Protein AF-L7LDL7-F1 (afdb_monomer)

Foldseek 3Di:
DDDPPPPPPPPQLDQDAQDWFWKAKDWFPRGSQKIKIKTWHGADPQKTKIWIWIQGPPFQKIKIKIWIWGDDPSFIDTQWIWIWIDRNPHTPDIDTQDQADADADVVQPVQLVSLVQPGVSSDDLDADWDWDFDDSSHNGTFTKIKGWHDWDWDDAPNDIFTWIKIKIGGDPPDCPDVCSSQPDADADIKIWIFGPDPVGGTQKIWAFSYNDPPGIIMIMHTDDD

Organism: NCBI:txid1121927

Solvent-accessible surface area (backbone atoms only — not comparable to full-atom values): 12440 Å² total; per-residue (Å²): 137,83,82,83,82,75,76,73,74,74,77,56,51,61,67,50,67,64,42,71,45,45,28,39,24,26,51,57,89,41,72,57,38,27,43,34,43,36,37,30,45,74,58,64,86,57,33,39,40,33,45,32,42,36,37,36,60,98,51,62,38,38,36,40,34,45,36,33,28,38,61,59,87,63,35,65,40,79,71,43,40,37,40,36,28,24,52,65,91,44,77,76,46,76,46,71,38,61,89,49,62,89,85,84,62,82,69,60,53,56,62,64,51,57,56,46,57,58,56,62,40,23,45,86,72,67,64,44,77,47,77,44,78,44,72,72,67,50,69,58,74,38,55,28,36,36,36,32,38,67,78,46,76,44,78,47,86,93,45,79,42,50,24,31,40,34,41,41,36,81,40,90,77,70,82,76,59,74,30,76,67,32,70,79,38,79,87,73,70,33,42,39,28,24,36,65,51,85,53,27,51,59,48,32,35,41,40,69,56,41,29,44,88,86,45,49,45,29,38,39,34,42,56,73,130

Radius of gyration: 17.68 Å; Cα contacts (8 Å, |Δi|>4): 509; chains: 1; bounding box: 44×36×63 Å

Nearest PDB structures (foldseek):
  5xdo-assembly1_B  TM=2.659E-01  e=5.703E+00  Homo sapiens
  4pr7-assembly1_A  TM=1.601E-01  e=3.795E+00  Dickeya dadantii

Mean predicted aligned error: 10.62 Å

Sequence (225 aa):
MAAKTGSTASVAPRIAEGDEALYRVDIGSRKGAVVVAHRVDEPVGVELTTRTVATVNGEDITIVVDQRFVRAGDALRAVDCVAVTYDGDRMIAREEVPHGGRVTSVPQGLWPIVVLLTMVRGMDLTPGRRRVRFWPGDRRHRSVGVRVGRRTVRKVGERRVGVIPLKVRPGAAGVDALVGVLVSGRLQKVEILLEATPARRTVAMKFPTGPFPWHARGYLELETE

Structure (mmCIF, N/CA/C/O backbone):
data_AF-L7LDL7-F1
#
_entry.id   AF-L7LDL7-F1
#
loop_
_atom_site.group_PDB
_atom_site.id
_atom_site.type_symbol
_atom_site.label_atom_id
_atom_site.label_alt_id
_atom_site.label_comp_id
_atom_site.label_asym_id
_atom_site.label_entity_id
_atom_site.label_seq_id
_atom_site.pdbx_PDB_ins_code
_atom_site.Cartn_x
_atom_site.Cartn_y
_atom_site.Cartn_z
_atom_site.occupancy
_atom_site.B_iso_or_equiv
_atom_site.auth_seq_id
_atom_site.auth_comp_id
_atom_site.auth_asym_id
_atom_site.auth_atom_id
_atom_site.pdbx_PDB_model_num
ATOM 1 N N . MET A 1 1 ? -25.728 5.432 41.894 1.00 37.66 1 MET A N 1
ATOM 2 C CA . MET A 1 1 ? -24.775 5.789 40.817 1.00 37.66 1 MET A CA 1
ATOM 3 C C . MET A 1 1 ? -24.351 4.512 40.104 1.00 37.66 1 MET A C 1
ATOM 5 O O . MET A 1 1 ? -23.468 3.823 40.587 1.00 37.66 1 MET A O 1
ATOM 9 N N . ALA A 1 2 ? -25.026 4.149 39.011 1.00 32.56 2 ALA A N 1
ATOM 10 C CA . ALA A 1 2 ? -24.644 3.000 38.193 1.00 32.56 2 ALA A CA 1
ATOM 11 C C . ALA A 1 2 ? -23.691 3.480 37.089 1.00 32.56 2 ALA A C 1
ATOM 13 O O . ALA A 1 2 ? -24.076 4.287 36.241 1.00 32.56 2 ALA A O 1
ATOM 14 N N . ALA A 1 3 ? -22.438 3.030 37.136 1.00 33.12 3 ALA A N 1
ATOM 15 C CA . ALA A 1 3 ? -21.457 3.308 36.100 1.00 33.12 3 ALA A CA 1
ATOM 16 C C . ALA A 1 3 ? -21.859 2.567 34.816 1.00 33.12 3 ALA A C 1
ATOM 18 O O . ALA A 1 3 ? -21.849 1.340 34.763 1.00 33.12 3 ALA A O 1
ATOM 19 N N . LYS A 1 4 ? -22.224 3.323 33.775 1.00 33.06 4 LYS A N 1
ATOM 20 C CA . LYS A 1 4 ? -22.362 2.812 32.408 1.00 33.06 4 LYS A CA 1
ATOM 21 C C . LYS A 1 4 ? -20.971 2.453 31.884 1.00 33.06 4 LYS A C 1
ATOM 23 O O . LYS A 1 4 ? -20.268 3.308 31.352 1.00 33.06 4 LYS A O 1
ATOM 28 N N . THR A 1 5 ? -20.581 1.190 31.994 1.00 34.59 5 THR A N 1
ATOM 29 C CA . THR A 1 5 ? -19.493 0.604 31.202 1.00 34.59 5 THR A CA 1
ATOM 30 C C . THR A 1 5 ? -19.978 0.407 29.767 1.00 34.59 5 THR A C 1
ATOM 32 O O . THR A 1 5 ? -20.281 -0.692 29.315 1.00 34.59 5 THR A O 1
ATOM 35 N N . GLY A 1 6 ? -20.059 1.513 29.027 1.00 28.56 6 GLY A N 1
ATOM 36 C CA . GLY A 1 6 ? -20.123 1.487 27.571 1.00 28.56 6 GLY A CA 1
ATOM 37 C C . GLY A 1 6 ? -18.761 1.079 27.022 1.00 28.56 6 GLY A C 1
ATOM 38 O O . GLY A 1 6 ? -17.990 1.934 26.592 1.00 28.56 6 GLY A O 1
ATOM 39 N N . SER A 1 7 ? -18.452 -0.218 27.069 1.00 31.20 7 SER A N 1
ATOM 40 C CA . SER A 1 7 ? -17.375 -0.790 26.265 1.00 31.20 7 SER A CA 1
ATOM 41 C C . SER A 1 7 ? -17.787 -0.630 24.806 1.00 31.20 7 SER A C 1
ATOM 43 O O . SER A 1 7 ? -18.569 -1.410 24.264 1.00 31.20 7 SER A O 1
ATOM 45 N N . THR A 1 8 ? -17.317 0.442 24.173 1.00 31.27 8 THR A N 1
ATOM 46 C CA . THR A 1 8 ? -17.274 0.505 22.719 1.00 31.27 8 THR A CA 1
ATOM 47 C C . THR A 1 8 ? -16.241 -0.528 22.309 1.00 31.27 8 THR A C 1
ATOM 49 O O . THR A 1 8 ? -15.042 -0.262 22.302 1.00 31.27 8 THR A O 1
ATOM 52 N N . ALA A 1 9 ? -16.709 -1.749 22.050 1.00 31.53 9 ALA A N 1
ATOM 53 C CA . ALA A 1 9 ? -15.910 -2.760 21.393 1.00 31.53 9 ALA A CA 1
ATOM 54 C C . ALA A 1 9 ? -15.382 -2.124 20.104 1.00 31.53 9 ALA A C 1
ATOM 56 O O . ALA A 1 9 ? -16.131 -1.896 19.153 1.00 31.53 9 ALA A O 1
ATOM 57 N N . SER A 1 10 ? -14.103 -1.749 20.121 1.00 33.53 10 SER A N 1
ATOM 58 C CA . SER A 1 10 ? -13.352 -1.390 18.930 1.00 33.53 10 SER A CA 1
ATOM 59 C C . SER A 1 10 ? -13.543 -2.554 17.970 1.00 33.53 10 SER A C 1
ATOM 61 O O . SER A 1 10 ? -13.045 -3.652 18.224 1.00 33.53 10 SER A O 1
ATOM 63 N N . VAL A 1 11 ? -14.364 -2.362 16.934 1.00 39.88 11 VAL A N 1
ATOM 64 C CA . VAL A 1 11 ? -14.540 -3.353 15.877 1.00 39.88 11 VAL A CA 1
ATOM 65 C C . VAL A 1 11 ? -13.169 -3.478 15.242 1.00 39.88 11 VAL A C 1
ATOM 67 O O . VAL A 1 11 ? -12.761 -2.616 14.458 1.00 39.88 11 VAL A O 1
ATOM 70 N N . ALA A 1 12 ? -12.432 -4.506 15.668 1.00 42.28 12 ALA A N 1
ATOM 71 C CA . ALA A 1 12 ? -11.109 -4.798 15.162 1.00 42.28 12 ALA A CA 1
ATOM 72 C C . ALA A 1 12 ? -11.187 -4.744 13.633 1.00 42.28 12 ALA A C 1
ATOM 74 O O . ALA A 1 12 ? -12.140 -5.285 13.066 1.00 42.28 12 ALA A O 1
ATOM 75 N N . PRO A 1 13 ? -10.258 -4.055 12.959 1.00 50.38 13 PRO A N 1
ATOM 76 C CA . PRO A 1 13 ? -10.348 -3.850 11.525 1.00 50.38 13 PRO A CA 1
ATOM 77 C C . PRO A 1 13 ? -10.434 -5.203 10.810 1.00 50.38 13 PRO A C 1
ATOM 79 O O . PRO A 1 13 ? -9.466 -5.970 10.767 1.00 50.38 13 PRO A O 1
ATOM 82 N N . ARG A 1 14 ? -11.631 -5.516 10.305 1.00 59.81 14 ARG A N 1
ATOM 83 C CA . ARG A 1 14 ? -11.895 -6.682 9.465 1.00 59.81 14 ARG A CA 1
ATOM 84 C C . ARG A 1 14 ? -11.678 -6.237 8.026 1.00 59.81 14 ARG A C 1
ATOM 86 O O . ARG A 1 14 ? -12.464 -5.462 7.485 1.00 59.81 14 ARG A O 1
ATOM 93 N N . ILE A 1 15 ? -10.547 -6.646 7.463 1.00 64.31 15 ILE A N 1
ATOM 94 C CA . ILE A 1 15 ? -10.371 -6.692 6.013 1.00 64.31 15 ILE A CA 1
ATOM 95 C C . ILE A 1 15 ? -11.374 -7.740 5.522 1.00 64.31 15 ILE A C 1
ATOM 97 O O . ILE A 1 15 ? -11.453 -8.803 6.134 1.00 64.31 15 ILE A O 1
ATOM 101 N N . ALA A 1 16 ? -12.196 -7.398 4.528 1.00 64.56 16 ALA A N 1
ATOM 102 C CA . ALA A 1 16 ? -13.160 -8.348 3.983 1.00 64.56 16 ALA A CA 1
ATOM 103 C C . ALA A 1 16 ? -12.410 -9.477 3.261 1.00 64.56 16 ALA A C 1
ATOM 105 O O . ALA A 1 16 ? -11.403 -9.229 2.601 1.00 64.56 16 ALA A O 1
ATOM 106 N N . GLU A 1 17 ? -12.876 -10.701 3.461 1.00 68.12 17 GLU A N 1
ATOM 107 C CA . GLU A 1 17 ? -12.289 -11.925 2.917 1.00 68.12 17 GLU A CA 1
ATOM 108 C C . GLU A 1 17 ? -12.582 -12.006 1.416 1.00 68.12 17 GLU A C 1
ATOM 110 O O . GLU A 1 17 ? -13.650 -11.570 0.982 1.00 68.12 17 GLU A O 1
ATOM 115 N N . GLY A 1 18 ? -11.631 -12.504 0.622 1.00 70.38 18 GLY A N 1
ATOM 116 C CA . GLY A 1 18 ? -11.784 -12.569 -0.835 1.00 70.38 18 GLY A CA 1
ATOM 117 C C . GLY A 1 18 ? -11.847 -11.201 -1.522 1.00 70.38 18 GLY A C 1
ATOM 118 O O . GLY A 1 18 ? -12.231 -11.123 -2.683 1.00 70.38 18 GLY A O 1
ATOM 119 N N . ASP A 1 19 ? -11.512 -10.113 -0.817 1.00 79.69 19 ASP A N 1
ATOM 120 C CA . ASP A 1 19 ? -11.564 -8.765 -1.375 1.00 79.69 19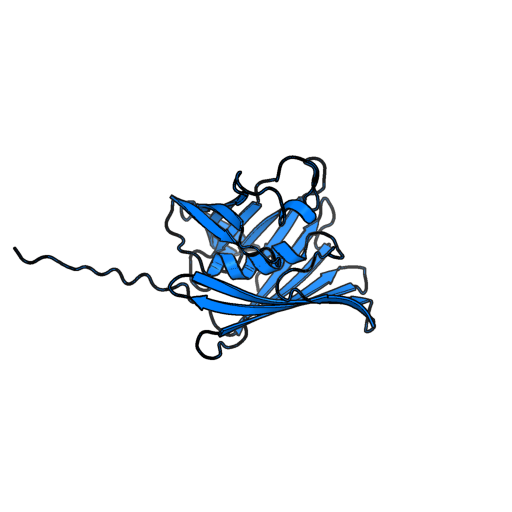 ASP A CA 1
ATOM 121 C C . ASP A 1 19 ? -10.496 -8.603 -2.456 1.00 79.69 19 ASP A C 1
ATOM 123 O O . ASP A 1 19 ? -9.292 -8.711 -2.193 1.00 79.69 19 ASP A O 1
ATOM 127 N N . GLU A 1 20 ? -10.965 -8.315 -3.663 1.00 85.69 20 GLU A N 1
ATOM 128 C CA . GLU A 1 20 ? -10.145 -7.999 -4.819 1.00 85.69 20 GLU A CA 1
ATOM 129 C C . GLU A 1 20 ? -10.231 -6.506 -5.132 1.00 85.69 20 GLU A C 1
ATOM 131 O O . GLU A 1 20 ? -11.266 -5.845 -4.988 1.00 85.69 20 GLU A O 1
ATOM 136 N N . ALA A 1 21 ? -9.093 -5.946 -5.521 1.00 87.50 21 ALA A N 1
ATOM 137 C CA . ALA A 1 21 ? -8.988 -4.562 -5.928 1.00 87.50 21 ALA A CA 1
ATOM 138 C C . ALA A 1 21 ? -8.011 -4.439 -7.089 1.00 87.50 21 ALA A C 1
ATOM 140 O O . ALA A 1 21 ? -6.858 -4.865 -6.993 1.00 87.50 21 ALA A O 1
ATOM 141 N N . LEU A 1 22 ? -8.473 -3.805 -8.159 1.00 90.38 22 LEU A N 1
ATOM 142 C CA . LEU A 1 22 ? -7.649 -3.436 -9.293 1.00 90.38 22 LEU A CA 1
ATOM 143 C C . LEU A 1 22 ? -7.244 -1.971 -9.158 1.00 90.38 22 LEU A C 1
ATOM 145 O O . LEU A 1 22 ? -8.061 -1.110 -8.835 1.00 90.38 22 LEU A O 1
ATOM 149 N N . TYR A 1 23 ? -5.972 -1.680 -9.383 1.00 89.31 23 TYR A N 1
ATOM 150 C CA . TYR A 1 23 ? -5.441 -0.333 -9.306 1.00 89.31 23 TYR A CA 1
ATOM 151 C C . TYR A 1 23 ? -4.707 0.035 -10.576 1.00 89.31 23 TYR A C 1
ATOM 153 O O . TYR A 1 23 ? -3.902 -0.736 -11.099 1.00 89.31 23 TYR A O 1
ATOM 161 N N . ARG A 1 24 ? -4.878 1.291 -10.968 1.00 90.12 24 ARG A N 1
ATOM 162 C CA . ARG A 1 24 ? -4.031 1.931 -11.958 1.00 90.12 24 ARG A CA 1
ATOM 163 C C . ARG A 1 24 ? -2.944 2.726 -11.267 1.00 90.12 24 ARG A C 1
ATOM 165 O O . ARG A 1 24 ? -3.221 3.499 -10.348 1.00 90.12 24 ARG A O 1
ATOM 172 N N . VAL A 1 25 ? -1.715 2.589 -11.745 1.00 85.69 25 VAL A N 1
ATOM 173 C CA . VAL A 1 25 ? -0.572 3.355 -11.257 1.00 85.69 25 VAL A CA 1
ATOM 174 C C . VAL A 1 25 ? -0.006 4.218 -12.371 1.00 85.69 25 VAL A C 1
ATOM 176 O O . VAL A 1 25 ? 0.438 3.733 -13.410 1.00 85.69 25 VAL A O 1
ATOM 179 N N . ASP A 1 26 ? 0.041 5.516 -12.112 1.00 86.25 26 ASP A N 1
ATOM 180 C CA . ASP A 1 26 ? 0.746 6.495 -12.922 1.00 86.25 26 ASP A CA 1
ATOM 181 C C . ASP A 1 26 ? 2.121 6.781 -12.304 1.00 86.25 26 ASP A C 1
ATOM 183 O O . ASP A 1 26 ? 2.246 6.913 -11.083 1.00 86.25 26 ASP A O 1
ATOM 187 N N . ILE A 1 27 ? 3.150 6.953 -13.137 1.00 81.44 27 ILE A N 1
ATOM 188 C CA . ILE A 1 27 ? 4.489 7.373 -12.698 1.00 81.44 27 ILE A CA 1
ATOM 189 C C . ILE A 1 27 ? 4.919 8.592 -13.511 1.00 81.44 27 ILE A C 1
ATOM 191 O O . ILE A 1 27 ? 5.242 8.492 -14.697 1.00 81.44 27 ILE A O 1
ATOM 195 N N . GLY A 1 28 ? 4.954 9.757 -12.860 1.00 82.06 28 GLY A N 1
ATOM 196 C CA . GLY A 1 28 ? 5.247 11.018 -13.541 1.00 82.06 28 GLY A CA 1
ATOM 197 C C . GLY A 1 28 ? 4.178 11.338 -14.586 1.00 82.06 28 GLY A C 1
ATOM 198 O O . GLY A 1 28 ? 3.002 11.452 -14.250 1.00 82.06 28 GLY A O 1
ATOM 199 N N . SER A 1 29 ? 4.585 11.493 -15.846 1.00 81.19 29 SER A N 1
ATOM 200 C CA . SER A 1 29 ? 3.678 11.709 -16.982 1.00 81.19 29 SER A CA 1
ATOM 201 C C . SER A 1 29 ? 3.126 10.414 -17.589 1.00 81.19 29 SER A C 1
ATOM 203 O O . SER A 1 29 ? 2.192 10.479 -18.385 1.00 81.19 29 SER A O 1
ATOM 205 N N . ARG A 1 30 ? 3.665 9.241 -17.223 1.00 81.44 30 ARG A N 1
ATOM 206 C CA . ARG A 1 30 ? 3.233 7.948 -17.771 1.00 81.44 30 ARG A CA 1
ATOM 207 C C . ARG A 1 30 ? 1.948 7.497 -17.084 1.00 81.44 30 ARG A C 1
ATOM 209 O O . ARG A 1 30 ? 1.977 7.112 -15.913 1.00 81.44 30 ARG A O 1
ATOM 216 N N . LYS A 1 31 ? 0.832 7.595 -17.808 1.00 82.81 31 LYS A N 1
ATOM 217 C CA . LYS A 1 31 ? -0.499 7.179 -17.354 1.00 82.81 31 LYS A CA 1
ATOM 218 C C . LYS A 1 31 ? -0.688 5.681 -17.515 1.00 82.81 31 LYS A C 1
ATOM 220 O O . LYS A 1 31 ? -0.330 5.151 -18.558 1.00 82.81 31 LYS A O 1
ATOM 225 N N . GLY A 1 32 ? -1.249 5.029 -16.495 1.00 78.56 32 GLY A N 1
ATOM 226 C CA . GLY A 1 32 ? -1.421 3.578 -16.480 1.00 78.56 32 GLY A CA 1
ATOM 227 C C . GLY A 1 32 ? -0.111 2.856 -16.756 1.00 78.56 32 GLY A C 1
ATOM 228 O O . GLY A 1 32 ? -0.079 1.952 -17.572 1.00 78.56 32 GLY A O 1
ATOM 229 N N . ALA A 1 33 ? 0.981 3.299 -16.136 1.00 78.19 33 ALA A N 1
ATOM 230 C CA . ALA A 1 33 ? 2.284 2.668 -16.301 1.00 78.19 33 ALA A CA 1
ATOM 231 C C . ALA A 1 33 ? 2.306 1.258 -15.695 1.00 78.19 33 ALA A C 1
ATOM 233 O O . ALA A 1 33 ? 3.051 0.406 -16.163 1.00 78.19 33 ALA A O 1
ATOM 234 N N . VAL A 1 34 ? 1.507 1.023 -14.651 1.00 80.62 34 VAL A N 1
ATOM 235 C CA . VAL A 1 34 ? 1.386 -0.285 -14.001 1.00 80.62 34 VAL A CA 1
ATOM 236 C C . VAL A 1 34 ? -0.078 -0.541 -13.659 1.00 80.62 34 VAL A C 1
ATOM 238 O O . VAL A 1 34 ? -0.767 0.362 -13.176 1.00 80.62 34 VAL A O 1
ATOM 241 N N . VAL A 1 35 ? -0.536 -1.766 -13.883 1.00 85.44 35 VAL A N 1
ATOM 242 C CA . VAL A 1 35 ? -1.812 -2.281 -13.376 1.00 85.44 35 VAL A CA 1
ATOM 243 C C . VAL A 1 35 ? -1.508 -3.186 -12.193 1.00 85.44 35 VAL A C 1
ATOM 245 O O . VAL A 1 35 ? -0.611 -4.018 -12.272 1.00 85.44 35 VAL A O 1
ATOM 248 N N . VAL A 1 36 ? -2.208 -3.005 -11.077 1.00 85.06 36 VAL A N 1
ATOM 249 C CA . VAL A 1 36 ? -1.978 -3.778 -9.853 1.00 85.06 36 VAL A CA 1
ATOM 250 C C . VAL A 1 36 ? -3.275 -4.442 -9.426 1.00 85.06 36 VAL A C 1
ATOM 252 O O . VAL A 1 36 ? -4.192 -3.758 -8.986 1.00 85.06 36 VAL A O 1
ATOM 255 N N . ALA A 1 37 ? -3.340 -5.765 -9.510 1.00 87.44 37 ALA A N 1
ATOM 256 C CA . ALA A 1 37 ? -4.403 -6.566 -8.921 1.00 87.44 37 ALA A CA 1
ATOM 257 C C . ALA A 1 37 ? -3.978 -7.003 -7.516 1.00 87.44 37 ALA A C 1
ATOM 259 O O . ALA A 1 37 ? -2.924 -7.610 -7.338 1.00 87.44 37 ALA A O 1
ATOM 260 N N . HIS A 1 38 ? -4.774 -6.685 -6.504 1.00 85.12 38 HIS A N 1
ATOM 261 C CA . HIS A 1 38 ? -4.532 -7.058 -5.116 1.00 85.12 38 HIS A CA 1
ATOM 262 C C . HIS A 1 38 ? -5.688 -7.905 -4.609 1.00 85.12 38 HIS A C 1
ATOM 264 O O . HIS A 1 38 ? -6.829 -7.450 -4.634 1.00 85.12 38 HIS A O 1
ATOM 270 N N . ARG A 1 39 ? -5.376 -9.095 -4.102 1.00 87.25 39 ARG A N 1
ATOM 271 C CA . ARG A 1 39 ? -6.336 -10.017 -3.510 1.00 87.25 39 ARG A CA 1
ATOM 272 C C . ARG A 1 39 ? -5.975 -10.315 -2.066 1.00 87.25 39 ARG A C 1
ATOM 274 O O . ARG A 1 39 ? -4.808 -10.539 -1.730 1.00 87.25 39 ARG A O 1
ATOM 281 N N . VAL A 1 40 ? -7.000 -10.364 -1.231 1.00 82.81 40 VAL A N 1
ATOM 282 C CA . VAL A 1 40 ? -6.927 -10.894 0.127 1.00 82.81 40 VAL A CA 1
ATOM 283 C C . VAL A 1 40 ? -7.514 -12.299 0.121 1.00 82.81 40 VAL A C 1
ATOM 285 O O . VAL A 1 40 ? -8.682 -12.465 -0.222 1.00 82.81 40 VAL A O 1
ATOM 288 N N . ASP A 1 41 ? -6.721 -13.305 0.483 1.00 83.12 41 ASP A N 1
ATOM 289 C CA . ASP A 1 41 ? -7.220 -14.680 0.547 1.00 83.12 41 ASP A CA 1
ATOM 290 C C . ASP A 1 41 ? -8.064 -14.906 1.815 1.00 83.12 41 ASP A C 1
ATOM 292 O O . ASP A 1 41 ? -8.104 -14.071 2.728 1.00 83.12 41 ASP A O 1
ATOM 296 N N . GLU A 1 42 ? -8.742 -16.054 1.877 1.00 76.44 42 GLU A N 1
ATOM 297 C CA . GLU A 1 42 ? -9.502 -16.467 3.055 1.00 76.44 42 GLU A CA 1
ATOM 298 C C . GLU A 1 42 ? -8.565 -16.650 4.272 1.00 76.44 42 GLU A C 1
ATOM 300 O O . GLU A 1 42 ? -7.579 -17.390 4.187 1.00 76.44 42 GLU A O 1
ATOM 305 N N . PRO A 1 43 ? -8.824 -15.975 5.408 1.00 72.00 43 PRO A N 1
ATOM 306 C CA . PRO A 1 43 ? -7.989 -16.089 6.597 1.00 72.00 43 PRO A CA 1
ATOM 307 C C . PRO A 1 43 ? -8.021 -17.498 7.198 1.00 72.00 43 PRO A C 1
ATOM 309 O O . PRO A 1 43 ? -9.088 -18.066 7.425 1.00 72.00 43 PRO A O 1
ATOM 312 N N . VAL A 1 44 ? -6.860 -18.020 7.599 1.00 71.44 44 VAL A N 1
ATOM 313 C CA . VAL A 1 44 ? -6.768 -19.261 8.383 1.00 71.44 44 VAL A CA 1
ATOM 314 C C . VAL A 1 44 ? -6.514 -18.898 9.848 1.00 71.44 44 VAL A C 1
ATOM 316 O O . VAL A 1 44 ? -5.390 -18.633 10.282 1.00 71.44 44 VAL A O 1
ATOM 319 N N . GLY A 1 45 ? -7.588 -18.831 10.638 1.00 77.56 45 GLY A N 1
ATOM 320 C CA . GLY A 1 45 ? -7.531 -18.445 12.051 1.00 77.56 45 GLY A CA 1
ATOM 321 C C . GLY A 1 45 ? -7.171 -16.967 12.251 1.00 77.56 45 GLY A C 1
ATOM 322 O O . GLY A 1 45 ? -7.974 -16.079 11.976 1.00 77.56 45 GLY A O 1
ATOM 323 N N . VAL A 1 46 ? -5.978 -16.688 12.788 1.00 69.12 46 VAL A N 1
ATOM 324 C CA . VAL A 1 46 ? -5.462 -15.309 12.957 1.00 69.12 46 VAL A CA 1
ATOM 325 C C . VAL A 1 46 ? -4.554 -14.871 11.812 1.00 69.12 46 VAL A C 1
ATOM 327 O O . VAL A 1 46 ? -4.083 -13.730 11.812 1.00 69.12 46 VAL A O 1
ATOM 330 N N . GLU A 1 47 ? -4.276 -15.774 10.880 1.00 75.62 47 GLU A N 1
ATOM 331 C CA . GLU A 1 47 ? -3.412 -15.533 9.740 1.00 75.62 47 GLU A CA 1
ATOM 332 C C . GLU A 1 47 ? -4.203 -14.963 8.565 1.00 75.62 47 GLU A C 1
ATOM 334 O O . GLU A 1 47 ? -5.325 -15.377 8.290 1.00 75.62 47 GLU A O 1
ATOM 339 N N . LEU A 1 48 ? -3.604 -13.996 7.882 1.00 76.69 48 LEU A N 1
ATOM 340 C CA . LEU A 1 48 ? -4.123 -13.361 6.683 1.00 76.69 48 LEU A CA 1
ATOM 341 C C . LEU A 1 48 ? -3.051 -13.445 5.603 1.00 76.69 48 LEU A C 1
ATOM 343 O O . LEU A 1 48 ? -1.949 -12.931 5.812 1.00 76.69 48 LEU A O 1
ATOM 347 N N . THR A 1 49 ? -3.375 -14.016 4.449 1.00 83.56 49 THR A N 1
ATOM 348 C CA . THR A 1 49 ? -2.504 -13.970 3.275 1.00 83.56 49 THR A CA 1
ATOM 349 C C . THR A 1 49 ? -3.059 -13.021 2.226 1.00 83.56 49 THR A C 1
ATOM 351 O O . THR A 1 49 ? -4.268 -12.828 2.089 1.00 83.56 49 THR A O 1
ATOM 354 N N . THR A 1 50 ? -2.159 -12.356 1.512 1.00 84.00 50 THR A N 1
ATOM 355 C CA . THR A 1 50 ? -2.527 -11.498 0.388 1.00 84.00 50 THR A CA 1
ATOM 356 C C . THR A 1 50 ? -1.600 -11.753 -0.774 1.00 84.00 50 THR A C 1
ATOM 358 O O . THR A 1 50 ? -0.386 -11.853 -0.573 1.00 84.00 50 THR A O 1
ATOM 361 N N . ARG A 1 51 ? -2.156 -11.729 -1.980 1.00 87.50 51 ARG A N 1
ATOM 362 C CA . ARG A 1 51 ? -1.410 -11.823 -3.227 1.00 87.50 51 ARG A CA 1
ATOM 363 C C . ARG A 1 51 ? -1.628 -10.560 -4.035 1.00 87.50 51 ARG A C 1
ATOM 365 O O . ARG A 1 51 ? -2.759 -10.142 -4.261 1.00 87.50 51 ARG A O 1
ATOM 372 N N . THR A 1 52 ? -0.543 -9.941 -4.474 1.00 85.06 52 THR A N 1
ATOM 373 C CA . THR A 1 52 ? -0.592 -8.773 -5.353 1.00 85.06 52 THR A CA 1
ATOM 374 C C . THR A 1 52 ? 0.177 -9.063 -6.621 1.00 85.06 52 THR A C 1
ATOM 376 O O . THR A 1 52 ? 1.326 -9.481 -6.556 1.00 85.06 52 THR A O 1
ATOM 379 N N . VAL A 1 53 ? -0.445 -8.822 -7.765 1.00 87.25 53 VAL A N 1
ATOM 380 C CA . VAL A 1 53 ? 0.173 -8.944 -9.080 1.00 87.25 53 VAL A CA 1
ATOM 381 C C . VAL A 1 53 ? 0.234 -7.554 -9.687 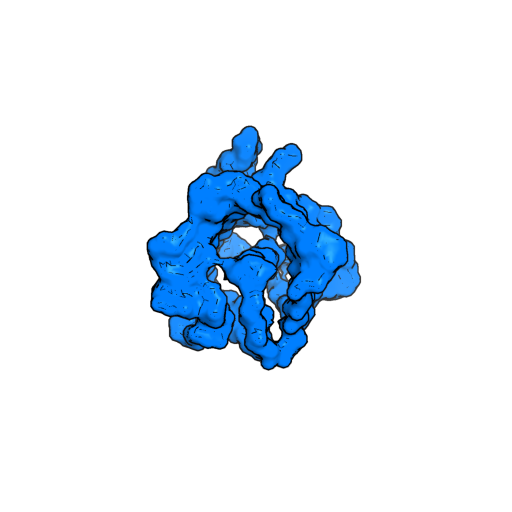1.00 87.25 53 VAL A C 1
ATOM 383 O O . VAL A 1 53 ? -0.791 -6.895 -9.826 1.00 87.25 53 VAL A O 1
ATOM 386 N N . ALA A 1 54 ? 1.435 -7.088 -10.005 1.00 84.25 54 ALA A N 1
ATOM 387 C CA . ALA A 1 54 ? 1.660 -5.828 -10.690 1.00 84.25 54 ALA A CA 1
ATOM 388 C C . ALA A 1 54 ? 2.237 -6.095 -12.078 1.00 84.25 54 ALA A C 1
ATOM 390 O O . ALA A 1 54 ? 3.272 -6.745 -12.193 1.00 84.25 54 ALA A O 1
ATOM 391 N N . THR A 1 55 ? 1.600 -5.557 -13.108 1.00 84.38 55 THR A N 1
ATOM 392 C CA . THR A 1 55 ? 2.013 -5.710 -14.505 1.00 84.38 55 THR A CA 1
ATOM 393 C C . THR A 1 55 ? 2.409 -4.348 -15.045 1.00 84.38 55 THR A C 1
ATOM 395 O O . THR A 1 55 ? 1.640 -3.388 -14.936 1.00 84.38 55 THR A O 1
ATOM 398 N N . VAL A 1 56 ? 3.623 -4.238 -15.581 1.00 79.88 56 VAL A N 1
ATOM 399 C CA . VAL A 1 56 ? 4.128 -2.993 -16.170 1.00 79.88 56 VAL A CA 1
ATOM 400 C C . VAL A 1 56 ? 3.620 -2.895 -17.604 1.00 79.88 56 VAL A C 1
ATOM 402 O O . VAL A 1 56 ? 3.923 -3.735 -18.439 1.00 79.88 56 VAL A O 1
ATOM 405 N N . ASN A 1 57 ? 2.832 -1.869 -17.910 1.00 77.56 57 ASN A N 1
ATOM 406 C CA . ASN A 1 57 ? 2.237 -1.738 -19.236 1.00 77.56 57 ASN A CA 1
ATOM 407 C C . ASN A 1 57 ? 3.297 -1.398 -20.290 1.00 77.56 57 ASN A C 1
ATOM 409 O O . ASN A 1 57 ? 4.062 -0.446 -20.130 1.00 77.56 57 ASN A O 1
ATOM 413 N N . GLY A 1 58 ? 3.275 -2.137 -21.402 1.00 76.00 58 GLY A N 1
ATOM 414 C CA . GLY A 1 58 ? 4.240 -1.994 -22.497 1.00 76.00 58 GLY A CA 1
ATOM 415 C C . GLY A 1 58 ? 5.546 -2.764 -22.290 1.00 76.00 58 GLY A C 1
ATOM 416 O O . GLY A 1 58 ? 6.423 -2.691 -23.145 1.00 76.00 58 GLY A O 1
ATOM 417 N N . GLU A 1 59 ? 5.664 -3.507 -21.191 1.00 78.00 59 GLU A N 1
ATOM 418 C CA . GLU A 1 59 ? 6.772 -4.408 -20.890 1.00 78.00 59 GLU A CA 1
ATOM 419 C C . GLU A 1 59 ? 6.181 -5.779 -20.528 1.00 78.00 59 GLU A C 1
ATOM 421 O O . GLU A 1 59 ? 5.071 -5.852 -20.004 1.00 78.00 59 GLU A O 1
ATOM 426 N N . ASP A 1 60 ? 6.901 -6.874 -20.764 1.00 84.44 60 ASP A N 1
ATOM 427 C CA . ASP A 1 60 ? 6.462 -8.207 -20.317 1.00 84.44 60 ASP A CA 1
ATOM 428 C C . ASP A 1 60 ? 6.853 -8.456 -18.849 1.00 84.44 60 ASP A C 1
ATOM 430 O O . ASP A 1 60 ? 7.239 -9.544 -18.441 1.00 84.44 60 ASP A O 1
ATOM 434 N N . ILE A 1 61 ? 6.819 -7.402 -18.029 1.00 81.12 61 ILE A N 1
ATOM 435 C CA . ILE A 1 61 ? 7.302 -7.445 -16.651 1.00 81.12 61 ILE A CA 1
ATOM 436 C C . ILE A 1 61 ? 6.124 -7.605 -15.697 1.00 81.12 61 ILE A C 1
ATOM 438 O O . ILE A 1 61 ? 5.252 -6.735 -15.597 1.00 81.12 61 ILE A O 1
ATOM 442 N N . THR A 1 62 ? 6.150 -8.697 -14.933 1.00 85.12 62 THR A N 1
ATOM 443 C CA . THR A 1 62 ? 5.158 -8.996 -13.896 1.00 85.12 62 THR A CA 1
ATOM 444 C C . THR A 1 62 ? 5.827 -9.177 -12.544 1.00 85.12 62 THR A C 1
ATOM 446 O O . THR A 1 62 ? 6.814 -9.890 -12.410 1.00 85.12 62 THR A O 1
ATOM 449 N N . ILE A 1 63 ? 5.269 -8.562 -11.508 1.00 81.19 63 ILE A N 1
ATOM 450 C CA . ILE A 1 63 ? 5.740 -8.680 -10.130 1.00 81.19 63 ILE A CA 1
ATOM 451 C C . ILE A 1 63 ? 4.634 -9.323 -9.310 1.00 81.19 63 ILE A C 1
ATOM 453 O O . ILE A 1 63 ? 3.529 -8.791 -9.221 1.00 81.19 63 ILE A O 1
ATOM 457 N N . VAL A 1 64 ? 4.940 -10.446 -8.677 1.00 86.81 64 VAL A N 1
ATOM 458 C CA . VAL A 1 64 ? 4.040 -11.166 -7.780 1.00 86.81 64 VAL A CA 1
ATOM 459 C C . VAL A 1 64 ? 4.528 -10.988 -6.353 1.00 86.81 64 VAL A C 1
ATOM 461 O O . VAL A 1 64 ? 5.683 -11.260 -6.045 1.00 86.81 64 VAL A O 1
ATOM 464 N N . VAL A 1 65 ? 3.643 -10.530 -5.480 1.00 82.75 65 VAL A N 1
ATOM 465 C CA . VAL A 1 65 ? 3.908 -10.258 -4.071 1.00 82.75 65 VAL A CA 1
ATOM 466 C C . VAL A 1 65 ? 2.962 -11.092 -3.227 1.00 82.75 65 VAL A C 1
ATOM 468 O O . VAL A 1 65 ? 1.775 -10.780 -3.147 1.00 82.75 65 VAL A O 1
ATOM 471 N N . ASP A 1 66 ? 3.502 -12.106 -2.567 1.00 85.50 66 ASP A N 1
ATOM 472 C CA . ASP A 1 66 ? 2.796 -12.886 -1.559 1.00 85.50 66 ASP A CA 1
ATOM 473 C C . ASP A 1 66 ? 3.183 -12.366 -0.172 1.00 85.50 66 ASP A C 1
ATOM 475 O O . ASP A 1 66 ? 4.361 -12.164 0.141 1.00 85.50 66 ASP A O 1
ATOM 479 N N . GLN A 1 67 ? 2.187 -12.107 0.668 1.00 78.88 67 GLN A N 1
ATOM 480 C CA . GLN A 1 67 ? 2.389 -11.583 2.015 1.00 78.88 67 GLN A CA 1
ATOM 481 C C . GLN A 1 67 ? 1.582 -12.391 3.012 1.00 78.88 67 GLN A C 1
ATOM 483 O O . GLN A 1 67 ? 0.438 -12.748 2.743 1.00 78.88 67 GLN A O 1
ATOM 488 N N . ARG A 1 68 ? 2.159 -12.603 4.190 1.00 81.12 68 ARG A N 1
ATOM 489 C CA . ARG A 1 68 ? 1.512 -13.256 5.321 1.00 81.12 68 ARG A CA 1
ATOM 490 C C . ARG A 1 68 ? 1.505 -12.309 6.502 1.00 81.12 68 ARG A C 1
ATOM 492 O O . ARG A 1 68 ? 2.540 -11.753 6.868 1.00 81.12 68 ARG A O 1
ATOM 499 N N . PHE A 1 69 ? 0.350 -12.140 7.121 1.00 74.38 69 PHE A N 1
ATOM 500 C CA . PHE A 1 69 ? 0.162 -11.331 8.313 1.00 74.38 69 PHE A CA 1
ATOM 501 C C . PHE A 1 69 ? -0.478 -12.171 9.413 1.00 74.38 69 PHE A C 1
ATOM 503 O O . PHE A 1 69 ? -1.281 -13.052 9.142 1.00 74.38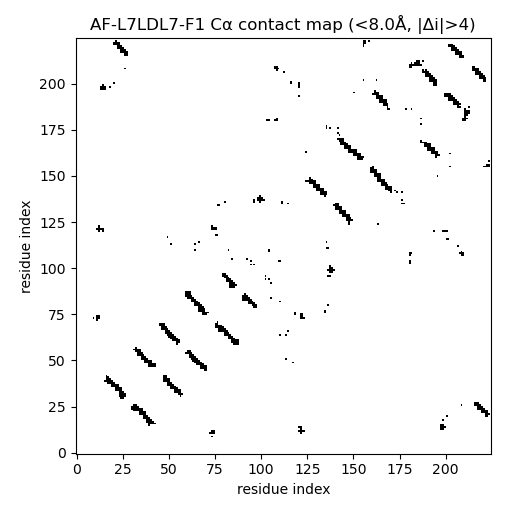 69 PHE A O 1
ATOM 510 N N . VAL A 1 70 ? -0.182 -11.849 10.666 1.00 71.94 70 VAL A N 1
ATOM 511 C CA . VAL A 1 70 ? -0.896 -12.365 11.835 1.00 71.94 70 VAL A CA 1
ATOM 512 C C . VAL A 1 70 ? -1.590 -11.227 12.558 1.00 71.94 70 VAL A C 1
ATOM 514 O O . VAL A 1 70 ? -1.045 -10.129 12.730 1.00 71.94 70 VAL A O 1
ATOM 517 N N . ARG A 1 71 ? -2.813 -11.485 13.008 1.00 68.88 71 ARG A N 1
ATOM 518 C CA . ARG A 1 71 ? -3.560 -10.563 13.855 1.00 68.88 71 ARG A CA 1
ATOM 519 C C . ARG A 1 71 ? -3.021 -10.629 15.281 1.00 68.88 71 ARG A C 1
ATOM 521 O O . ARG A 1 71 ? -3.013 -11.683 15.905 1.00 68.88 71 ARG A O 1
ATOM 528 N N . ALA A 1 72 ? -2.596 -9.484 15.807 1.00 65.00 72 ALA A N 1
ATOM 529 C CA . ALA A 1 72 ? -2.110 -9.346 17.176 1.00 65.00 72 ALA A CA 1
ATOM 530 C C . ALA A 1 72 ? -2.846 -8.189 17.861 1.00 65.00 72 ALA A C 1
ATOM 532 O O . ALA A 1 72 ? -2.435 -7.031 17.755 1.00 65.00 72 ALA A O 1
ATOM 533 N N . GLY A 1 73 ? -3.947 -8.509 18.546 1.00 66.81 73 GLY A N 1
ATOM 534 C CA . GLY A 1 73 ? -4.849 -7.514 19.126 1.00 66.81 73 GLY A CA 1
ATOM 535 C C . GLY A 1 73 ? -5.632 -6.760 18.048 1.00 66.81 73 GLY A C 1
ATOM 536 O O . GLY A 1 73 ? -6.295 -7.369 17.209 1.00 66.81 73 GLY A O 1
ATOM 537 N N . ASP A 1 74 ? -5.546 -5.431 18.067 1.00 59.25 74 ASP A N 1
ATOM 538 C CA . ASP A 1 74 ? -6.215 -4.518 17.133 1.00 59.25 74 ASP A CA 1
ATOM 539 C C . ASP A 1 74 ? -5.391 -4.204 15.871 1.00 59.25 74 ASP A C 1
ATOM 541 O O . ASP A 1 74 ? -5.821 -3.400 15.045 1.00 59.25 74 ASP A O 1
ATOM 545 N N . ALA A 1 75 ? -4.233 -4.849 15.702 1.00 58.03 75 ALA A N 1
ATOM 546 C CA . ALA A 1 75 ? -3.299 -4.590 14.613 1.00 58.03 75 ALA A CA 1
ATOM 547 C C . ALA A 1 75 ? -2.960 -5.852 13.802 1.00 58.03 75 ALA A C 1
ATOM 549 O O . ALA A 1 75 ? -2.977 -6.978 14.308 1.00 58.03 75 ALA A O 1
ATOM 550 N N . LEU A 1 76 ? -2.582 -5.639 12.538 1.00 62.12 76 LEU A N 1
ATOM 551 C CA . LEU A 1 76 ? -1.940 -6.649 11.695 1.00 62.12 76 LEU A CA 1
ATOM 552 C C . LEU A 1 76 ? -0.421 -6.538 11.817 1.00 62.12 76 LEU A C 1
ATOM 554 O O . LEU A 1 76 ? 0.142 -5.442 11.749 1.00 62.12 76 LEU A O 1
ATOM 558 N N . ARG A 1 77 ? 0.245 -7.681 11.975 1.00 67.38 77 ARG A N 1
ATOM 559 C CA . ARG A 1 77 ? 1.702 -7.798 11.928 1.00 67.38 77 ARG A CA 1
ATOM 560 C C . ARG A 1 77 ? 2.080 -8.627 10.723 1.00 67.38 77 ARG A C 1
ATOM 562 O O . ARG A 1 77 ? 1.628 -9.754 10.603 1.00 67.38 77 ARG A O 1
ATOM 569 N N . ALA A 1 78 ? 2.898 -8.071 9.848 1.00 68.31 78 ALA A N 1
ATOM 570 C CA . ALA A 1 78 ? 3.467 -8.836 8.754 1.00 68.31 78 ALA A CA 1
ATOM 571 C C . ALA A 1 78 ? 4.466 -9.863 9.308 1.00 68.31 78 ALA A C 1
ATOM 573 O O . ALA A 1 78 ? 5.215 -9.555 10.239 1.00 68.31 78 ALA A O 1
ATOM 574 N N . VAL A 1 79 ? 4.418 -11.078 8.772 1.00 73.62 79 VAL A N 1
ATOM 575 C CA . VAL A 1 79 ? 5.239 -12.216 9.190 1.00 73.62 79 VAL A CA 1
ATOM 576 C C . VAL A 1 79 ? 6.204 -12.596 8.088 1.00 73.62 79 VAL A C 1
ATOM 578 O O . VAL A 1 79 ? 7.406 -12.590 8.329 1.00 73.62 79 VAL A O 1
ATOM 581 N N . ASP A 1 80 ? 5.675 -12.838 6.889 1.00 74.06 80 ASP A N 1
ATOM 582 C CA . ASP A 1 80 ? 6.461 -13.205 5.719 1.00 74.06 80 ASP A CA 1
ATOM 583 C C . ASP A 1 80 ? 6.033 -12.387 4.516 1.00 74.06 80 ASP A C 1
ATOM 585 O O . ASP A 1 80 ? 4.906 -11.889 4.428 1.00 74.06 80 ASP A O 1
ATOM 589 N N . CYS A 1 81 ? 6.969 -12.236 3.592 1.00 74.81 81 CYS A N 1
ATOM 590 C CA . CYS A 1 81 ? 6.758 -11.457 2.398 1.00 74.81 81 CYS A CA 1
ATOM 591 C C . CYS A 1 81 ? 7.740 -11.914 1.322 1.00 74.81 81 CYS A C 1
ATOM 593 O O . CYS A 1 81 ? 8.956 -11.870 1.529 1.00 74.81 81 CYS A O 1
ATOM 595 N N . VAL A 1 82 ? 7.201 -12.334 0.184 1.00 80.75 82 VAL A N 1
ATOM 596 C CA . VAL A 1 82 ? 7.968 -12.773 -0.977 1.00 80.75 82 VAL A CA 1
ATOM 597 C C . VAL A 1 82 ? 7.523 -11.955 -2.179 1.00 80.75 82 VAL A C 1
ATOM 599 O O . VAL A 1 82 ? 6.345 -11.947 -2.522 1.00 80.75 82 VAL A O 1
ATOM 602 N N . ALA A 1 83 ? 8.465 -11.264 -2.809 1.00 78.25 83 ALA A N 1
ATOM 603 C CA . ALA A 1 83 ? 8.306 -10.659 -4.121 1.00 78.25 83 ALA A CA 1
ATOM 604 C C . ALA A 1 83 ? 9.036 -11.509 -5.159 1.00 78.25 83 ALA A C 1
ATOM 606 O O . ALA A 1 83 ? 10.169 -11.934 -4.945 1.00 78.25 83 ALA A O 1
ATOM 607 N N . VAL A 1 84 ? 8.411 -11.738 -6.304 1.00 80.44 84 VAL A N 1
ATOM 608 C CA . VAL A 1 84 ? 9.030 -12.401 -7.448 1.00 80.44 84 VAL A CA 1
ATOM 609 C C . VAL A 1 84 ? 8.747 -11.570 -8.686 1.00 80.44 84 VAL A C 1
ATOM 611 O O . VAL A 1 84 ? 7.588 -11.277 -8.968 1.00 80.44 84 VAL A O 1
ATOM 614 N N . THR A 1 85 ? 9.792 -11.198 -9.415 1.00 77.06 85 THR A N 1
ATOM 615 C CA . THR A 1 85 ? 9.684 -10.474 -10.682 1.00 77.06 85 THR A CA 1
ATOM 616 C C . THR A 1 85 ? 9.969 -11.428 -11.832 1.00 77.06 85 THR A C 1
ATOM 618 O O . THR A 1 85 ? 10.968 -12.155 -11.823 1.00 77.06 85 THR A O 1
ATOM 621 N N . TYR A 1 86 ? 9.099 -11.383 -12.828 1.00 81.75 86 TYR A N 1
ATOM 622 C CA . TYR A 1 86 ? 9.153 -12.142 -14.064 1.00 81.75 86 TYR A CA 1
ATOM 623 C C . TYR A 1 86 ? 9.307 -11.194 -15.255 1.00 81.75 86 TYR A C 1
ATOM 625 O O . TYR A 1 86 ? 8.793 -10.076 -15.216 1.00 81.75 86 TYR A O 1
ATOM 633 N N . ASP A 1 87 ? 10.017 -11.668 -16.275 1.00 83.94 87 ASP A N 1
ATOM 634 C CA . ASP A 1 87 ? 10.042 -11.145 -17.643 1.00 83.94 87 ASP A CA 1
ATOM 635 C C . ASP A 1 87 ? 9.472 -12.247 -18.543 1.00 83.94 87 ASP A C 1
ATOM 637 O O . ASP A 1 87 ? 10.102 -1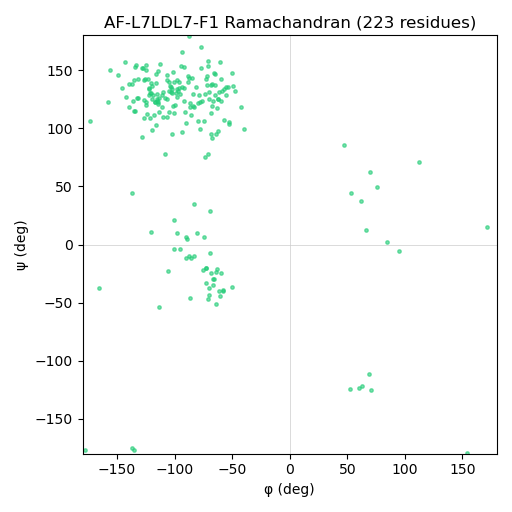3.295 -18.719 1.00 83.94 87 ASP A O 1
ATOM 641 N N . GLY A 1 88 ? 8.222 -12.087 -18.967 1.00 89.06 88 GLY A N 1
ATOM 642 C CA . GLY A 1 88 ? 7.389 -13.163 -19.491 1.00 89.06 88 GLY A CA 1
ATOM 643 C C . GLY A 1 88 ? 7.181 -14.273 -18.465 1.00 89.06 88 GLY A C 1
ATOM 644 O O . GLY A 1 88 ? 6.711 -14.047 -17.348 1.00 89.06 88 GLY A O 1
ATOM 645 N N . ASP A 1 89 ? 7.548 -15.498 -18.833 1.00 90.06 89 ASP A N 1
ATOM 646 C CA . ASP A 1 89 ? 7.508 -16.676 -17.960 1.00 90.06 89 ASP A CA 1
ATOM 647 C C . ASP A 1 89 ? 8.793 -16.865 -17.136 1.00 90.06 89 ASP A C 1
ATOM 649 O O . ASP A 1 89 ? 8.846 -17.676 -16.202 1.00 90.06 89 ASP A O 1
ATOM 653 N N . ARG A 1 90 ? 9.842 -16.098 -17.440 1.00 86.44 90 ARG A N 1
ATOM 654 C CA . ARG A 1 90 ? 11.151 -16.245 -16.819 1.00 86.44 90 ARG A CA 1
ATOM 655 C C . ARG A 1 90 ? 11.221 -15.433 -15.537 1.00 86.44 90 ARG A C 1
ATOM 657 O O . ARG A 1 90 ? 11.198 -14.206 -15.550 1.00 86.44 90 ARG A O 1
ATOM 664 N N . MET A 1 91 ? 11.432 -16.114 -14.413 1.00 89.00 91 MET A N 1
ATOM 665 C CA . MET A 1 91 ? 11.782 -15.447 -13.159 1.00 89.00 91 MET A CA 1
ATOM 666 C C . MET A 1 91 ? 13.137 -14.738 -13.310 1.00 89.00 91 MET A C 1
ATOM 668 O O . MET A 1 91 ? 14.164 -15.384 -13.530 1.00 89.00 91 MET A O 1
ATOM 672 N N . ILE A 1 92 ? 13.145 -13.412 -13.171 1.00 79.38 92 ILE A N 1
ATOM 673 C CA . ILE A 1 92 ? 14.357 -12.584 -13.258 1.00 79.38 92 ILE A CA 1
ATOM 674 C C . ILE A 1 92 ? 14.830 -12.077 -11.895 1.00 79.38 92 ILE A C 1
ATOM 676 O O . ILE A 1 92 ? 16.010 -11.770 -11.738 1.00 79.38 92 ILE A O 1
ATOM 680 N N . ALA A 1 93 ? 13.938 -12.013 -10.903 1.00 72.31 93 ALA A N 1
ATOM 681 C CA . ALA A 1 93 ? 14.293 -11.667 -9.533 1.00 72.31 93 ALA A CA 1
ATOM 682 C C . ALA A 1 93 ? 13.374 -12.368 -8.531 1.00 72.31 93 ALA A C 1
ATOM 684 O O . ALA A 1 93 ? 12.183 -12.549 -8.775 1.00 72.31 93 ALA A O 1
ATOM 685 N N . ARG A 1 94 ? 13.929 -12.731 -7.375 1.00 81.00 94 ARG A N 1
ATOM 686 C CA . ARG A 1 94 ? 13.177 -13.216 -6.219 1.00 81.00 94 ARG A CA 1
ATOM 687 C C . ARG A 1 94 ? 13.721 -12.545 -4.972 1.00 81.00 94 ARG A C 1
ATOM 689 O O . ARG A 1 94 ? 14.905 -12.637 -4.665 1.00 81.00 94 ARG A O 1
ATOM 696 N N . GLU A 1 95 ? 12.832 -11.881 -4.264 1.00 67.44 95 GLU A N 1
ATOM 697 C CA . GLU A 1 95 ? 13.101 -11.120 -3.062 1.00 67.44 95 GLU A CA 1
ATOM 698 C C . GLU A 1 95 ? 12.276 -11.724 -1.936 1.00 67.44 95 GLU A C 1
ATOM 700 O O . GLU A 1 95 ? 11.083 -11.469 -1.789 1.00 67.44 95 GLU A O 1
ATOM 705 N N . GLU A 1 96 ? 12.920 -12.555 -1.131 1.00 68.12 96 GLU A N 1
ATOM 706 C CA . GLU A 1 96 ? 12.340 -13.003 0.123 1.00 68.12 96 GLU A CA 1
ATOM 707 C C . GLU A 1 96 ? 12.825 -12.079 1.230 1.00 68.12 96 GLU A C 1
ATOM 709 O O . GLU A 1 96 ? 14.019 -11.780 1.331 1.00 68.12 96 GLU A O 1
ATOM 714 N N . VAL A 1 97 ? 11.913 -11.664 2.102 1.00 57.06 97 VAL A N 1
ATOM 715 C CA . VAL A 1 97 ? 12.298 -11.051 3.369 1.00 57.06 97 VAL A CA 1
ATOM 716 C C . VAL A 1 97 ? 11.997 -12.022 4.510 1.00 57.06 97 VAL A C 1
ATOM 718 O O . VAL A 1 97 ? 11.030 -11.824 5.250 1.00 57.06 97 VAL A O 1
ATOM 721 N N . PRO A 1 98 ? 12.842 -13.046 4.732 1.00 49.16 98 PRO A N 1
ATOM 722 C CA . PRO A 1 98 ? 12.968 -13.621 6.055 1.00 49.16 98 PRO A CA 1
ATOM 723 C C . PRO A 1 98 ? 13.693 -12.601 6.938 1.00 49.16 98 PRO A C 1
ATOM 725 O O . PRO A 1 98 ? 14.391 -11.710 6.451 1.00 49.16 98 PRO A O 1
ATOM 728 N N . HIS A 1 99 ? 13.532 -12.712 8.254 1.00 43.22 99 HIS A N 1
ATOM 729 C CA . HIS A 1 99 ? 14.085 -11.786 9.240 1.00 43.22 99 HIS A CA 1
ATOM 730 C C . HIS A 1 99 ? 15.523 -11.305 8.889 1.00 43.22 99 HIS A C 1
ATOM 732 O O . HIS A 1 99 ? 16.518 -11.967 9.183 1.00 43.22 99 HIS A O 1
ATOM 738 N N . GLY A 1 100 ? 15.617 -10.095 8.310 1.00 37.03 100 GLY A N 1
ATOM 739 C CA . GLY A 1 100 ? 16.775 -9.202 8.128 1.00 37.03 100 GLY A CA 1
ATOM 740 C C . GLY A 1 100 ? 17.906 -9.552 7.170 1.00 37.03 100 GLY A C 1
ATOM 741 O O . GLY A 1 100 ? 19.068 -9.551 7.579 1.00 37.03 100 GLY A O 1
ATOM 742 N N . GLY A 1 101 ? 17.576 -9.665 5.890 1.00 30.20 101 GLY A N 1
ATOM 743 C CA . GLY A 1 101 ? 18.488 -9.311 4.797 1.00 30.20 101 GLY A CA 1
ATOM 744 C C . GLY A 1 101 ? 18.281 -7.869 4.309 1.00 30.20 101 GLY A C 1
ATOM 745 O O . GLY A 1 101 ? 17.279 -7.232 4.636 1.00 30.20 101 GLY A O 1
ATOM 746 N N . ARG A 1 102 ? 19.239 -7.343 3.533 1.00 32.31 102 ARG A N 1
ATOM 747 C CA . ARG A 1 102 ? 19.122 -6.073 2.794 1.00 32.31 102 ARG A CA 1
ATOM 748 C C . ARG A 1 102 ? 18.730 -6.399 1.352 1.00 32.31 102 ARG A C 1
ATOM 750 O O . ARG A 1 102 ? 19.412 -7.195 0.718 1.00 32.31 102 ARG A O 1
ATOM 757 N N . VAL A 1 103 ? 17.662 -5.775 0.859 1.00 33.41 103 VAL A N 1
ATOM 758 C CA . VAL A 1 103 ? 17.064 -6.034 -0.461 1.00 33.41 103 VAL A CA 1
ATOM 759 C C . VAL A 1 103 ? 17.027 -4.740 -1.279 1.00 33.41 103 VAL A C 1
ATOM 761 O O . VAL A 1 103 ? 16.784 -3.662 -0.730 1.00 33.41 103 VAL A O 1
ATOM 764 N N . THR A 1 104 ? 17.275 -4.840 -2.585 1.00 30.67 104 THR A N 1
ATOM 765 C CA . THR A 1 104 ? 17.078 -3.761 -3.564 1.00 30.67 104 THR A CA 1
ATOM 766 C C . THR A 1 104 ? 16.032 -4.198 -4.585 1.00 30.67 104 THR A C 1
ATOM 768 O O . THR A 1 104 ? 16.320 -5.085 -5.377 1.00 30.67 104 THR A O 1
ATOM 771 N N . SER A 1 105 ? 14.857 -3.560 -4.563 1.00 38.00 105 SER A N 1
ATOM 772 C CA . SER A 1 105 ? 13.698 -3.894 -5.408 1.00 38.00 105 SER A CA 1
ATOM 773 C C . SER A 1 105 ? 13.871 -3.512 -6.882 1.00 38.00 105 SER A C 1
ATOM 775 O O . SER A 1 105 ? 14.387 -2.421 -7.149 1.00 38.00 105 SER A O 1
ATOM 777 N N . VAL A 1 106 ? 13.333 -4.308 -7.815 1.00 34.47 106 VAL A N 1
ATOM 778 C CA . VAL A 1 106 ? 13.154 -3.930 -9.236 1.00 34.47 106 VAL A CA 1
ATOM 779 C C . VAL A 1 106 ? 11.684 -4.093 -9.670 1.00 34.47 106 VAL A C 1
ATOM 781 O O . VAL A 1 106 ? 11.180 -5.215 -9.628 1.00 34.47 106 VAL A O 1
ATOM 784 N N . PRO A 1 107 ? 10.990 -3.020 -10.118 1.00 47.84 107 PRO A N 1
ATOM 785 C CA . PRO A 1 107 ? 11.374 -1.608 -10.096 1.00 47.84 107 PRO A CA 1
ATOM 786 C C . PRO A 1 107 ? 11.498 -1.070 -8.667 1.00 47.84 107 PRO A C 1
ATOM 788 O O . PRO A 1 107 ? 10.750 -1.449 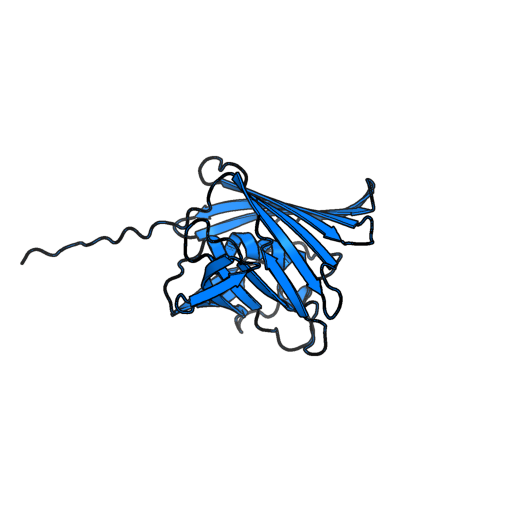-7.762 1.00 47.84 107 PRO A O 1
ATOM 791 N N . GLN A 1 108 ? 12.424 -0.132 -8.467 1.00 49.12 108 GLN A N 1
ATOM 792 C CA . GLN A 1 108 ? 12.670 0.447 -7.150 1.00 49.12 108 GLN A CA 1
ATOM 793 C C . GLN A 1 108 ? 11.415 1.126 -6.573 1.00 49.12 108 GLN A C 1
ATOM 795 O O . GLN A 1 108 ? 10.855 2.040 -7.173 1.00 49.12 108 GLN A O 1
ATOM 800 N N . GLY A 1 109 ? 10.990 0.698 -5.378 1.00 50.16 109 GLY A N 1
ATOM 801 C CA . GLY A 1 109 ? 9.982 1.400 -4.576 1.00 50.16 109 GLY A CA 1
ATOM 802 C C . GLY A 1 109 ? 8.530 0.933 -4.713 1.00 50.16 109 GLY A C 1
ATOM 803 O O . GLY A 1 109 ? 7.709 1.400 -3.926 1.00 50.16 109 GLY A O 1
ATOM 804 N N . LEU A 1 110 ? 8.200 -0.000 -5.617 1.00 54.06 110 LEU A N 1
ATOM 805 C CA . LEU A 1 110 ? 6.828 -0.530 -5.744 1.00 54.06 110 LEU A CA 1
ATOM 806 C C . LEU A 1 110 ? 6.450 -1.466 -4.582 1.00 54.06 110 LEU A C 1
ATOM 808 O O . LEU A 1 110 ? 5.313 -1.494 -4.122 1.00 54.06 110 LEU A O 1
ATOM 812 N N . TRP A 1 111 ? 7.422 -2.200 -4.051 1.00 59.75 111 TRP A N 1
ATOM 813 C CA . TRP A 1 111 ? 7.185 -3.181 -2.996 1.00 59.75 111 TRP A CA 1
ATOM 814 C C . TRP A 1 111 ? 6.685 -2.586 -1.660 1.00 59.75 111 TRP A C 1
ATOM 816 O O . TRP A 1 111 ? 5.640 -3.018 -1.167 1.00 59.75 111 TRP A O 1
ATOM 826 N N . PRO A 1 112 ? 7.338 -1.557 -1.070 1.00 61.91 112 PRO A N 1
ATOM 827 C CA . PRO A 1 112 ? 6.864 -0.962 0.183 1.00 61.91 112 PRO A CA 1
ATOM 828 C C . PRO A 1 112 ? 5.448 -0.385 0.080 1.00 61.91 112 PRO A C 1
ATOM 830 O O . PRO A 1 112 ? 4.747 -0.260 1.081 1.00 61.91 112 PRO A O 1
ATOM 833 N N . ILE A 1 113 ? 5.034 -0.023 -1.133 1.00 65.38 113 ILE A N 1
ATOM 834 C CA . ILE A 1 113 ? 3.700 0.478 -1.454 1.00 65.38 113 ILE A CA 1
ATOM 835 C C . ILE A 1 113 ? 2.663 -0.634 -1.374 1.00 65.38 113 ILE A C 1
ATOM 837 O O . ILE A 1 113 ? 1.633 -0.431 -0.739 1.00 65.38 113 ILE A O 1
ATOM 841 N N . VAL A 1 114 ? 2.942 -1.798 -1.961 1.00 66.75 114 VAL A N 1
ATOM 842 C CA . VAL A 1 114 ? 2.038 -2.953 -1.916 1.00 66.75 114 VAL A CA 1
ATOM 843 C C . VAL A 1 114 ? 1.803 -3.396 -0.471 1.00 66.75 114 VAL A C 1
ATOM 845 O O . VAL A 1 114 ? 0.661 -3.54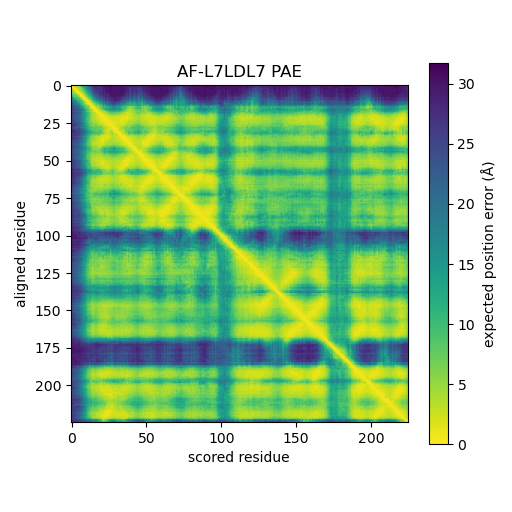4 -0.050 1.00 66.75 114 VAL A O 1
ATOM 848 N N . VAL A 1 115 ? 2.863 -3.459 0.342 1.00 65.19 115 VAL A N 1
ATOM 849 C CA . VAL A 1 115 ? 2.759 -3.738 1.787 1.00 65.19 115 VAL A CA 1
ATOM 850 C C . VAL A 1 115 ? 1.862 -2.719 2.502 1.00 65.19 115 VAL A C 1
ATOM 852 O O . VAL A 1 115 ? 1.068 -3.076 3.379 1.00 65.19 115 VAL A O 1
ATOM 855 N N . LEU A 1 116 ? 1.958 -1.438 2.132 1.00 69.06 116 LEU A N 1
ATOM 856 C CA . LEU A 1 116 ? 1.117 -0.395 2.713 1.00 69.06 116 LEU A CA 1
ATOM 857 C C . LEU A 1 116 ? -0.364 -0.573 2.368 1.00 69.06 116 LEU A C 1
ATOM 859 O O . LEU A 1 116 ? -1.175 -0.199 3.213 1.00 69.06 116 LEU A O 1
ATOM 863 N N . LEU A 1 117 ? -0.722 -1.155 1.213 1.00 71.44 117 LEU A N 1
ATOM 864 C CA . LEU A 1 117 ? -2.122 -1.359 0.808 1.00 71.44 117 LEU A CA 1
ATOM 865 C C . LEU A 1 117 ? -2.895 -2.194 1.829 1.00 71.44 117 LEU A C 1
ATOM 867 O O . LEU A 1 117 ? -4.039 -1.863 2.126 1.00 71.44 117 LEU A O 1
ATOM 871 N N . THR A 1 118 ? -2.265 -3.218 2.409 1.00 72.62 118 THR A N 1
ATOM 872 C CA . THR A 1 118 ? -2.892 -4.101 3.403 1.00 72.62 118 THR A CA 1
ATOM 873 C C . THR A 1 118 ? -2.759 -3.548 4.819 1.00 72.62 118 THR A C 1
ATOM 875 O O . THR A 1 118 ? -3.735 -3.489 5.572 1.00 72.62 118 THR A O 1
ATOM 878 N N . MET A 1 119 ? -1.562 -3.087 5.201 1.00 69.75 119 MET A N 1
ATOM 879 C CA . MET A 1 119 ? -1.269 -2.728 6.595 1.00 69.75 119 MET A CA 1
ATOM 880 C C . MET A 1 119 ? -2.145 -1.591 7.132 1.00 69.75 119 MET A C 1
ATOM 882 O O . MET A 1 119 ? -2.590 -1.639 8.280 1.00 69.75 119 MET A O 1
ATOM 886 N N . VAL A 1 120 ? -2.414 -0.562 6.325 1.00 76.75 120 VAL A N 1
ATOM 887 C CA . VAL A 1 120 ? -3.173 0.612 6.792 1.00 76.75 120 VAL A CA 1
ATOM 888 C C . VAL A 1 120 ? -4.666 0.328 6.983 1.00 76.75 120 VAL A C 1
ATOM 890 O O . VAL A 1 120 ? -5.329 1.030 7.746 1.00 76.75 120 VAL A O 1
ATOM 893 N N . ARG A 1 121 ? -5.193 -0.725 6.345 1.00 78.25 121 ARG A N 1
ATOM 894 C CA . ARG A 1 121 ? -6.587 -1.180 6.505 1.00 78.25 121 ARG A CA 1
ATOM 895 C C . ARG A 1 121 ? -6.825 -1.706 7.919 1.00 78.25 121 ARG A C 1
ATOM 897 O O . ARG A 1 121 ? -7.890 -1.482 8.499 1.00 78.25 121 ARG A O 1
ATOM 904 N N . GLY A 1 122 ? -5.784 -2.329 8.476 1.00 70.69 122 GLY A N 1
ATOM 905 C CA . GLY A 1 122 ? -5.685 -2.868 9.829 1.00 70.69 122 GLY A CA 1
ATOM 906 C C . GLY A 1 122 ? -5.514 -1.832 10.944 1.00 70.69 122 GLY A C 1
ATOM 907 O O . GLY A 1 122 ? -5.262 -2.221 12.077 1.00 70.69 122 GLY A O 1
ATOM 908 N N . MET A 1 123 ? -5.600 -0.530 10.660 1.00 75.44 123 MET A N 1
ATOM 909 C CA . MET A 1 123 ? -5.418 0.519 11.667 1.00 75.44 123 MET A CA 1
ATOM 910 C C . MET A 1 123 ? -6.743 0.990 12.281 1.00 75.44 123 MET A C 1
ATOM 912 O O . MET A 1 123 ? -7.786 1.005 11.623 1.00 75.44 123 MET A O 1
ATOM 916 N N . ASP A 1 124 ? -6.698 1.490 13.519 1.00 77.12 124 ASP A N 1
ATOM 917 C CA . ASP A 1 124 ? -7.750 2.379 14.020 1.00 77.12 124 ASP A CA 1
ATOM 918 C C . ASP A 1 124 ? -7.717 3.711 13.243 1.00 77.12 124 ASP A C 1
ATOM 920 O O . ASP A 1 124 ? -6.697 4.408 13.177 1.00 77.12 124 ASP A O 1
ATOM 924 N N . LEU A 1 125 ? -8.859 4.046 12.640 1.00 81.19 125 LEU A N 1
ATOM 925 C CA . LEU A 1 125 ? -9.061 5.208 11.776 1.00 81.19 125 LEU A CA 1
ATOM 926 C C . LEU A 1 125 ? -9.758 6.373 12.497 1.00 81.19 125 LEU A C 1
ATOM 928 O O . LEU A 1 125 ? -10.300 7.275 11.856 1.00 81.19 125 LEU A O 1
ATOM 932 N N . THR A 1 126 ? -9.711 6.402 13.828 1.00 86.62 126 THR A N 1
ATOM 933 C CA . THR A 1 126 ? -10.146 7.568 14.600 1.00 86.62 126 THR A CA 1
ATOM 934 C C . THR A 1 126 ? -9.289 8.797 14.235 1.00 86.62 126 THR A C 1
ATOM 936 O O . THR A 1 126 ? -8.054 8.699 14.200 1.00 86.62 126 THR A O 1
ATOM 939 N N . PRO A 1 127 ? -9.883 9.971 13.945 1.00 91.31 127 PRO A N 1
ATOM 940 C CA . PRO A 1 127 ? -9.119 11.160 13.576 1.00 91.31 127 PRO A CA 1
ATOM 941 C C . PRO A 1 127 ? -8.099 11.551 14.648 1.00 91.31 127 PRO A C 1
ATOM 943 O O . PRO A 1 127 ? -8.417 11.617 15.831 1.00 91.31 127 PRO A O 1
ATOM 946 N N . GLY A 1 128 ? -6.866 11.854 14.241 1.00 90.19 128 GLY A N 1
ATOM 947 C CA . GLY A 1 128 ? -5.806 12.184 15.190 1.00 90.19 128 GLY A CA 1
ATOM 948 C C . GLY A 1 128 ? -4.404 11.899 14.673 1.00 90.19 128 GLY A C 1
ATOM 949 O O . GLY A 1 128 ? -4.200 11.479 13.533 1.00 90.19 128 GLY A O 1
ATOM 950 N N . ARG A 1 129 ? -3.406 12.166 15.516 1.00 87.88 129 ARG A N 1
ATOM 951 C CA . ARG A 1 129 ? -2.012 11.780 15.267 1.00 87.88 129 ARG A CA 1
ATOM 952 C C . ARG A 1 129 ? -1.687 10.570 16.126 1.00 87.88 129 ARG A C 1
ATOM 954 O O . ARG A 1 129 ? -1.987 10.569 17.311 1.00 87.88 129 ARG A O 1
ATOM 961 N N . ARG A 1 130 ? -1.028 9.584 15.534 1.00 81.44 130 ARG A N 1
ATOM 962 C CA . ARG A 1 130 ? -0.590 8.367 16.215 1.00 81.44 130 ARG A CA 1
ATOM 963 C C . ARG A 1 130 ? 0.764 7.930 15.683 1.00 81.44 130 ARG A C 1
ATOM 965 O O . ARG A 1 130 ? 1.148 8.301 14.572 1.00 81.44 130 ARG A O 1
ATOM 972 N N . ARG A 1 131 ? 1.496 7.155 16.475 1.00 77.50 131 ARG A N 1
ATOM 973 C CA . ARG A 1 131 ? 2.672 6.426 16.000 1.00 77.50 131 ARG A CA 1
ATOM 974 C C . ARG A 1 131 ? 2.276 4.974 15.810 1.00 77.50 131 ARG A C 1
ATOM 976 O O . ARG A 1 131 ? 1.695 4.385 16.711 1.00 77.50 131 ARG A O 1
ATOM 983 N N . VAL A 1 132 ? 2.605 4.417 14.656 1.00 70.31 132 VAL A N 1
ATOM 984 C CA . VAL A 1 132 ? 2.429 2.993 14.367 1.00 70.31 132 VAL A CA 1
ATOM 985 C C . VAL A 1 132 ? 3.788 2.348 14.180 1.00 70.31 132 VAL A C 1
ATOM 987 O O . VAL A 1 132 ? 4.743 3.003 13.754 1.00 70.31 132 VAL A O 1
ATOM 990 N N . ARG A 1 133 ? 3.891 1.067 14.528 1.00 68.31 133 ARG A N 1
ATOM 991 C CA . ARG A 1 133 ? 5.045 0.252 14.158 1.00 68.31 133 ARG A CA 1
ATOM 992 C C . ARG A 1 133 ? 4.782 -0.297 12.761 1.00 68.31 133 ARG A C 1
ATOM 994 O O . ARG A 1 133 ? 3.868 -1.088 12.580 1.00 68.31 133 ARG A O 1
ATOM 1001 N N . PHE A 1 134 ? 5.552 0.169 11.791 1.00 64.50 134 PHE A N 1
ATOM 1002 C CA . PHE A 1 134 ? 5.517 -0.302 10.415 1.00 64.50 134 PHE A CA 1
ATOM 1003 C C . PHE A 1 134 ? 6.668 -1.274 10.184 1.00 64.50 134 PHE A C 1
ATOM 1005 O O . PHE A 1 134 ? 7.780 -1.037 10.664 1.00 64.50 134 PHE A O 1
ATOM 1012 N N . TRP A 1 135 ? 6.410 -2.341 9.439 1.00 57.47 135 TRP A N 1
ATOM 1013 C CA . TRP A 1 135 ? 7.438 -3.272 9.010 1.00 57.47 135 TRP A CA 1
ATOM 1014 C C . TRP A 1 135 ? 7.708 -3.053 7.521 1.00 57.47 135 TRP A C 1
ATOM 1016 O O . TRP A 1 135 ? 6.842 -3.361 6.708 1.00 57.47 135 TRP A O 1
ATOM 1026 N N . PRO A 1 136 ? 8.870 -2.497 7.140 1.00 53.72 136 PRO A N 1
ATOM 1027 C CA . PRO A 1 136 ? 9.196 -2.254 5.738 1.00 53.72 136 PRO A CA 1
ATOM 1028 C C . PRO A 1 136 ? 9.697 -3.510 5.007 1.00 53.72 136 PRO A C 1
ATOM 1030 O O . PRO A 1 136 ? 10.219 -3.381 3.905 1.00 53.72 136 PRO A O 1
ATOM 1033 N N . GLY A 1 137 ? 9.595 -4.695 5.619 1.00 50.56 137 GLY A N 1
ATOM 1034 C CA . GLY A 1 137 ? 10.298 -5.886 5.152 1.00 50.56 137 GLY A CA 1
ATOM 1035 C C . GLY A 1 137 ? 11.791 -5.844 5.505 1.00 50.56 137 GLY A C 1
ATOM 1036 O O . GLY A 1 137 ? 12.633 -6.048 4.642 1.00 50.56 137 GLY A O 1
ATOM 1037 N N . ASP A 1 138 ? 12.142 -5.559 6.764 1.00 51.47 138 ASP A N 1
ATOM 1038 C CA . ASP A 1 138 ? 13.516 -5.673 7.286 1.00 51.47 138 ASP A CA 1
ATOM 1039 C C . ASP A 1 138 ? 13.536 -6.317 8.689 1.00 51.47 138 ASP A C 1
ATOM 1041 O O . ASP A 1 138 ? 12.519 -6.720 9.234 1.00 51.47 138 ASP A O 1
ATOM 1045 N N . ARG A 1 139 ? 14.690 -6.415 9.354 1.00 51.66 139 ARG A N 1
ATOM 1046 C CA . ARG A 1 139 ? 14.770 -7.017 10.704 1.00 51.66 139 ARG A CA 1
ATOM 1047 C C . ARG A 1 139 ? 14.096 -6.179 11.813 1.00 51.66 139 ARG A C 1
ATOM 1049 O O . ARG A 1 139 ? 14.075 -6.627 12.958 1.00 51.66 139 ARG A O 1
ATOM 1056 N N . ARG A 1 140 ? 13.627 -4.945 11.550 1.00 57.69 140 ARG A N 1
ATOM 1057 C CA . ARG A 1 140 ? 13.256 -3.977 12.601 1.00 57.69 140 ARG A CA 1
ATOM 1058 C C . ARG A 1 140 ? 11.984 -3.198 12.278 1.00 57.69 140 ARG A C 1
ATOM 1060 O O . ARG A 1 140 ? 11.957 -2.327 11.417 1.00 57.69 140 ARG A O 1
ATOM 1067 N N . HIS A 1 141 ? 10.974 -3.362 13.127 1.00 61.41 141 HIS A N 1
ATOM 1068 C CA . HIS A 1 141 ? 9.817 -2.470 13.138 1.00 61.41 141 HIS A CA 1
ATOM 1069 C C . HIS A 1 141 ? 10.253 -1.007 13.307 1.00 61.41 141 HIS A C 1
ATOM 1071 O O . HIS A 1 141 ? 10.988 -0.660 14.235 1.00 61.41 141 HIS A O 1
ATOM 1077 N N . ARG A 1 142 ? 9.766 -0.133 12.428 1.00 64.06 142 ARG A N 1
ATOM 1078 C CA . ARG A 1 142 ? 10.051 1.304 12.445 1.00 64.06 142 ARG A CA 1
ATOM 1079 C C . ARG A 1 142 ? 8.852 2.067 12.969 1.00 64.06 142 ARG A C 1
ATOM 1081 O O . ARG A 1 142 ? 7.710 1.757 12.644 1.00 64.06 142 ARG A O 1
ATOM 1088 N N . SER A 1 143 ? 9.102 3.086 13.784 1.00 68.31 143 SER A N 1
ATOM 1089 C CA . SER A 1 143 ? 8.031 3.971 14.231 1.00 68.31 143 SER A CA 1
ATOM 1090 C C . SER A 1 143 ? 7.715 4.992 13.142 1.00 68.31 143 SER A C 1
ATOM 1092 O O . SER A 1 143 ? 8.579 5.761 12.719 1.00 68.31 143 SER A O 1
ATOM 1094 N N . VAL A 1 144 ? 6.464 5.009 12.698 1.00 73.38 144 VAL A N 1
ATOM 1095 C CA . VAL A 1 144 ? 5.969 5.906 11.655 1.00 73.38 144 VAL A CA 1
ATOM 1096 C C . VAL A 1 144 ? 4.841 6.744 12.241 1.00 73.38 144 VAL A C 1
ATOM 1098 O O . VAL A 1 144 ? 3.930 6.234 12.889 1.00 73.38 144 VAL A O 1
ATOM 1101 N N . GLY A 1 145 ? 4.915 8.058 12.058 1.00 77.19 145 GLY A N 1
ATOM 1102 C CA . GLY A 1 145 ? 3.846 8.973 12.421 1.00 77.19 145 GLY A CA 1
ATOM 1103 C C . GLY A 1 145 ? 2.735 8.929 11.381 1.00 77.19 145 GLY A C 1
ATOM 1104 O O . GLY A 1 145 ? 2.961 9.228 10.212 1.00 77.19 145 GLY A O 1
ATOM 1105 N N . VAL A 1 146 ? 1.517 8.627 11.806 1.00 81.81 146 VAL A N 1
ATOM 1106 C CA . VAL A 1 146 ? 0.330 8.663 10.953 1.00 81.81 146 VAL A CA 1
ATOM 1107 C C . VAL A 1 146 ? -0.609 9.737 11.473 1.00 81.81 146 VAL A C 1
ATOM 1109 O O . VAL A 1 146 ? -0.916 9.804 12.664 1.00 81.81 146 VAL A O 1
ATOM 1112 N N . ARG A 1 147 ? -1.062 10.614 10.577 1.00 90.31 147 ARG A N 1
ATOM 1113 C CA . ARG A 1 147 ? -2.176 11.523 10.841 1.00 90.31 147 ARG A CA 1
ATOM 1114 C C . ARG A 1 147 ? -3.398 11.009 10.102 1.00 90.31 147 ARG A C 1
ATOM 1116 O O . ARG A 1 147 ? -3.424 11.055 8.876 1.00 90.31 147 ARG A O 1
ATOM 1123 N N . VAL A 1 148 ? -4.394 10.590 10.865 1.00 90.94 148 VAL A N 1
ATOM 1124 C CA . VAL A 1 148 ? -5.718 10.229 10.374 1.00 90.94 148 VAL A CA 1
ATOM 1125 C C . VAL A 1 148 ? -6.560 11.499 10.308 1.00 90.94 148 VAL A C 1
ATOM 1127 O O . VAL A 1 148 ? -6.677 12.230 11.296 1.00 90.94 148 VAL A O 1
ATOM 1130 N N . GLY A 1 149 ? -7.071 11.823 9.127 1.00 93.88 149 GLY A N 1
ATOM 1131 C CA . GLY A 1 149 ? -7.969 12.951 8.928 1.00 93.88 149 GLY A CA 1
ATOM 1132 C C . GLY A 1 149 ? -9.431 12.587 9.164 1.00 93.88 149 GLY A C 1
ATOM 1133 O O . GLY A 1 149 ? -9.774 11.455 9.488 1.00 93.88 149 GLY A O 1
ATOM 1134 N N . ARG A 1 150 ? -10.305 13.583 9.013 1.00 94.62 150 ARG A N 1
ATOM 1135 C CA . ARG A 1 150 ? -11.755 13.374 9.061 1.00 94.62 150 ARG A CA 1
ATOM 1136 C C . ARG A 1 150 ? -12.236 12.758 7.750 1.00 94.62 150 ARG A C 1
ATOM 1138 O O . ARG A 1 150 ? -11.636 13.004 6.703 1.00 94.62 150 ARG A O 1
ATOM 1145 N N . ARG A 1 151 ? -13.334 12.001 7.822 1.00 94.12 151 ARG A N 1
ATOM 1146 C CA . ARG A 1 151 ? -14.030 11.475 6.645 1.00 94.12 151 ARG A CA 1
ATOM 1147 C C . ARG A 1 151 ? -14.365 12.618 5.682 1.00 94.12 151 ARG A C 1
ATOM 1149 O O . ARG A 1 151 ? -14.833 13.672 6.104 1.00 94.12 151 ARG A O 1
ATOM 1156 N N . THR A 1 152 ? -14.128 12.387 4.401 1.00 94.81 152 THR A N 1
ATOM 1157 C CA . THR A 1 152 ? -14.493 13.266 3.287 1.00 94.81 152 THR A CA 1
ATOM 1158 C C . THR A 1 152 ? -15.093 12.423 2.157 1.00 94.81 152 THR A C 1
ATOM 1160 O O . THR A 1 152 ? -15.281 11.218 2.319 1.00 94.81 152 THR A O 1
ATOM 1163 N N . VAL A 1 153 ? -15.435 13.034 1.027 1.00 93.56 153 VAL A N 1
ATOM 1164 C CA . VAL A 1 153 ? -15.933 12.345 -0.170 1.00 93.56 153 VAL A CA 1
ATOM 1165 C C . VAL A 1 153 ? -14.979 12.616 -1.322 1.00 93.56 153 VAL A C 1
ATOM 1167 O O . VAL A 1 153 ? -14.546 13.750 -1.518 1.00 93.56 153 VAL A O 1
ATOM 1170 N N . ARG A 1 154 ? -14.666 11.577 -2.094 1.00 91.12 154 ARG A N 1
ATOM 1171 C CA . ARG A 1 154 ? -13.834 11.662 -3.291 1.00 91.12 154 ARG A CA 1
ATOM 1172 C C . ARG A 1 154 ? -14.563 11.058 -4.487 1.00 91.12 154 ARG A C 1
ATOM 1174 O O . ARG A 1 154 ? -15.266 10.063 -4.338 1.00 91.12 154 ARG A O 1
ATOM 1181 N N . LYS A 1 155 ? -14.396 11.672 -5.658 1.00 88.69 155 LYS A N 1
ATOM 1182 C CA . LYS A 1 155 ? -14.819 11.092 -6.935 1.00 88.69 155 LYS A CA 1
ATOM 1183 C C . LYS A 1 155 ? -13.728 10.140 -7.437 1.00 88.69 155 LYS A C 1
ATOM 1185 O O . LYS A 1 155 ? -12.559 10.526 -7.442 1.00 88.69 155 LYS A O 1
ATOM 1190 N N . VAL A 1 156 ? -14.118 8.925 -7.803 1.00 82.88 156 VAL A N 1
ATOM 1191 C CA . VAL A 1 156 ? -13.264 7.867 -8.364 1.00 82.88 156 VAL A CA 1
ATOM 1192 C C . VAL A 1 156 ? -14.033 7.307 -9.550 1.00 82.88 156 VAL A C 1
ATOM 1194 O O . VAL A 1 156 ? -15.155 6.837 -9.360 1.00 82.88 156 VAL A O 1
ATOM 1197 N N . GLY A 1 157 ? -13.510 7.468 -10.766 1.00 80.94 157 GLY A N 1
ATOM 1198 C CA . GLY A 1 157 ? -14.321 7.272 -11.972 1.00 80.94 157 GLY A CA 1
ATOM 1199 C C . GLY A 1 157 ? -15.610 8.102 -11.898 1.00 80.94 157 GLY A C 1
ATOM 1200 O O . GLY A 1 157 ? -15.575 9.311 -11.644 1.00 80.94 157 GLY A O 1
ATOM 1201 N N . GLU A 1 158 ? -16.761 7.449 -12.043 1.00 82.81 158 GLU A N 1
ATOM 1202 C CA . GLU A 1 158 ? -18.083 8.078 -11.904 1.00 82.81 158 GLU A CA 1
ATOM 1203 C C . GLU A 1 158 ? -18.641 8.038 -10.471 1.00 82.81 158 GLU A C 1
ATOM 1205 O O . GLU A 1 158 ? -19.589 8.754 -10.137 1.00 82.81 158 GLU A O 1
ATOM 1210 N N . ARG A 1 159 ? -18.024 7.257 -9.580 1.00 84.25 159 ARG A N 1
ATOM 1211 C CA . ARG A 1 159 ? -18.540 6.969 -8.238 1.00 84.25 159 ARG A CA 1
ATOM 1212 C C . ARG A 1 159 ? -18.072 8.004 -7.217 1.00 84.25 159 ARG A C 1
ATOM 1214 O O . ARG A 1 159 ? -16.947 8.506 -7.252 1.00 84.25 159 ARG A O 1
ATOM 1221 N N . ARG A 1 160 ? -18.938 8.307 -6.243 1.00 90.12 160 ARG A N 1
ATOM 1222 C CA . ARG A 1 160 ? -18.597 9.109 -5.055 1.00 90.12 160 ARG A CA 1
ATOM 1223 C C . ARG A 1 160 ? -18.361 8.180 -3.876 1.00 90.12 160 ARG A C 1
ATOM 1225 O O . ARG A 1 160 ? -19.289 7.551 -3.380 1.00 90.12 160 ARG A O 1
ATOM 1232 N N . VAL A 1 161 ? -17.124 8.135 -3.405 1.00 90.44 161 VAL A N 1
ATOM 1233 C CA . VAL A 1 161 ? -16.697 7.239 -2.333 1.00 90.44 161 VAL A CA 1
ATOM 1234 C C . VAL A 1 161 ? -16.406 8.059 -1.083 1.00 90.44 161 VAL A C 1
ATOM 1236 O O . VAL A 1 161 ? -15.721 9.084 -1.131 1.00 90.44 161 VAL A O 1
ATOM 1239 N N . GLY A 1 162 ? -16.946 7.632 0.059 1.00 93.19 162 GLY A N 1
ATOM 1240 C CA . GLY A 1 162 ? -16.552 8.188 1.350 1.00 93.19 162 GLY A CA 1
ATOM 1241 C C . GLY A 1 162 ? -15.136 7.732 1.678 1.00 93.19 162 GLY A C 1
ATOM 1242 O O . GLY A 1 162 ? -14.891 6.531 1.697 1.00 93.19 162 GLY A O 1
ATOM 1243 N N . VAL A 1 163 ? -14.222 8.661 1.954 1.00 94.31 163 VAL A N 1
ATOM 1244 C CA . VAL A 1 163 ? -12.810 8.348 2.195 1.00 94.31 163 VAL A CA 1
ATOM 1245 C C . VAL A 1 163 ? -12.277 8.931 3.496 1.00 94.31 163 VAL A C 1
ATOM 1247 O O . VAL A 1 163 ? -12.730 9.977 3.960 1.00 94.31 163 VAL A O 1
ATOM 1250 N N . ILE A 1 164 ? -11.278 8.270 4.072 1.00 94.00 164 ILE A N 1
ATOM 1251 C CA . ILE A 1 164 ? -10.517 8.719 5.236 1.00 94.00 164 ILE A CA 1
ATOM 1252 C C . ILE A 1 164 ? -9.077 8.991 4.781 1.00 94.00 164 ILE A C 1
ATOM 1254 O O . ILE A 1 164 ? -8.374 8.058 4.388 1.00 94.00 164 ILE A O 1
ATOM 1258 N N . PRO A 1 165 ? -8.610 10.254 4.814 1.00 93.56 165 PRO A N 1
ATOM 1259 C CA . PRO A 1 165 ? -7.252 10.583 4.418 1.00 93.56 165 PRO A CA 1
ATOM 1260 C C . PRO A 1 165 ? -6.258 10.242 5.528 1.00 93.56 165 PRO A C 1
ATOM 1262 O O . PRO A 1 165 ? -6.386 10.693 6.668 1.00 93.56 165 PRO A O 1
ATOM 1265 N N . LEU A 1 166 ? -5.215 9.508 5.170 1.00 89.44 166 LEU A N 1
ATOM 1266 C CA . LEU A 1 166 ? -4.067 9.187 5.998 1.00 89.44 166 LEU A CA 1
ATOM 1267 C C . LEU A 1 166 ? -2.834 9.901 5.460 1.00 89.44 166 LEU A C 1
ATOM 1269 O O . LEU A 1 166 ? -2.484 9.795 4.286 1.00 89.44 166 LEU A O 1
ATOM 1273 N N . LYS A 1 167 ? -2.134 10.615 6.341 1.00 87.81 167 LYS A N 1
ATOM 1274 C CA . LYS A 1 167 ? -0.822 11.196 6.038 1.00 87.81 167 LYS A CA 1
ATOM 1275 C C . LYS A 1 167 ? 0.229 10.453 6.833 1.00 87.81 167 LYS A C 1
ATOM 1277 O O . LYS A 1 167 ? 0.306 10.613 8.053 1.00 87.81 167 LYS A O 1
ATOM 1282 N N . VAL A 1 168 ? 1.034 9.673 6.130 1.00 79.06 168 VAL A N 1
ATOM 1283 C CA . VAL A 1 168 ? 2.094 8.852 6.705 1.00 79.06 168 VAL A CA 1
ATOM 1284 C C . VAL A 1 168 ? 3.412 9.620 6.616 1.00 79.06 168 VAL A C 1
ATOM 1286 O O . VAL A 1 168 ? 3.766 10.189 5.578 1.00 79.06 168 VAL A O 1
ATOM 1289 N N . ARG A 1 169 ? 4.116 9.703 7.745 1.00 74.75 169 ARG A N 1
ATOM 1290 C CA . ARG A 1 169 ? 5.415 10.362 7.891 1.00 74.75 169 ARG A CA 1
ATOM 1291 C C . ARG A 1 169 ? 6.368 9.449 8.651 1.00 74.75 169 ARG A C 1
ATOM 1293 O O . ARG A 1 169 ? 6.030 9.059 9.767 1.00 74.75 169 ARG A O 1
ATOM 1300 N N . PRO A 1 170 ? 7.556 9.141 8.124 1.00 60.28 170 PRO A N 1
ATOM 1301 C CA . PRO A 1 170 ? 8.551 8.407 8.897 1.00 60.28 170 PRO A CA 1
ATOM 1302 C C . PRO A 1 170 ? 8.934 9.183 10.168 1.00 60.28 170 PRO A C 1
ATOM 1304 O O . PRO A 1 170 ? 8.959 10.417 10.172 1.00 60.28 170 PRO A O 1
ATOM 1307 N N . GLY A 1 171 ? 9.150 8.464 11.273 1.00 55.59 171 GLY A N 1
ATOM 1308 C CA . GLY A 1 171 ? 9.625 9.049 12.526 1.00 55.59 171 GLY A CA 1
ATOM 1309 C C . GLY A 1 171 ? 11.089 9.489 12.431 1.00 55.59 171 GLY A C 1
ATOM 1310 O O . GLY A 1 171 ? 11.857 8.936 11.653 1.00 55.59 171 GLY A O 1
ATOM 1311 N N . ALA A 1 172 ? 11.478 10.479 13.240 1.00 47.06 172 ALA A N 1
ATOM 1312 C CA . ALA A 1 172 ? 12.846 11.010 13.278 1.00 47.06 172 ALA A CA 1
ATOM 1313 C C . ALA A 1 172 ? 13.868 10.057 13.936 1.00 47.06 172 ALA A C 1
ATOM 1315 O O . ALA A 1 172 ? 15.065 10.187 13.710 1.00 47.06 172 ALA A O 1
ATOM 1316 N N . ALA A 1 173 ? 13.410 9.091 14.740 1.00 41.75 173 ALA A N 1
ATOM 1317 C CA . ALA A 1 173 ? 14.269 8.130 15.427 1.00 41.75 173 ALA A CA 1
ATOM 1318 C C . ALA A 1 173 ? 14.418 6.849 14.584 1.00 41.75 173 ALA A C 1
ATOM 1320 O O . ALA A 1 173 ? 13.553 5.974 14.626 1.00 41.75 173 ALA A O 1
ATOM 1321 N N . GLY A 1 174 ? 15.503 6.750 13.810 1.00 39.34 174 GLY A N 1
ATOM 1322 C CA . GLY A 1 174 ? 15.897 5.525 13.100 1.00 39.34 174 GLY A CA 1
ATOM 1323 C C . GLY A 1 174 ? 15.785 5.616 11.578 1.00 39.34 174 GLY A C 1
ATOM 1324 O O . GLY A 1 174 ? 14.944 4.951 10.972 1.00 39.34 174 GLY A O 1
ATOM 1325 N N . VAL A 1 175 ? 16.683 6.395 10.978 1.00 40.75 175 VAL A N 1
ATOM 1326 C CA . VAL A 1 175 ? 16.827 6.707 9.544 1.00 40.75 175 VAL A CA 1
ATOM 1327 C C . VAL A 1 175 ? 17.304 5.502 8.699 1.00 40.75 175 VAL A C 1
ATOM 1329 O O . VAL A 1 175 ? 17.875 5.697 7.649 1.00 40.75 175 VAL A O 1
ATOM 1332 N N . ASP A 1 176 ? 17.028 4.242 9.056 1.00 42.66 176 ASP A N 1
ATOM 1333 C CA . ASP A 1 176 ? 17.771 3.111 8.449 1.00 42.66 176 ASP A CA 1
ATOM 1334 C C . ASP A 1 176 ? 16.966 1.872 8.021 1.00 42.66 176 ASP A C 1
ATOM 1336 O O . ASP A 1 176 ? 17.413 0.765 8.282 1.00 42.66 176 ASP A O 1
ATOM 1340 N N . ALA A 1 177 ? 15.807 1.978 7.354 1.00 41.00 177 ALA A N 1
ATOM 1341 C CA . ALA A 1 177 ? 15.371 0.837 6.501 1.00 41.00 177 ALA A CA 1
ATOM 1342 C C . ALA A 1 177 ? 14.251 1.093 5.500 1.00 41.00 177 ALA A C 1
ATOM 1344 O O . ALA A 1 177 ? 14.365 0.646 4.370 1.00 41.00 177 ALA A O 1
ATOM 1345 N N . LEU A 1 178 ? 13.233 1.895 5.828 1.00 40.25 178 LEU A N 1
ATOM 1346 C CA . LEU A 1 178 ? 12.432 2.526 4.760 1.00 40.25 178 LEU A CA 1
ATOM 1347 C C . LEU A 1 178 ? 13.318 3.471 3.922 1.00 40.25 178 LEU A C 1
ATOM 1349 O O . LEU A 1 178 ? 13.026 3.822 2.786 1.00 40.25 178 LEU A O 1
ATOM 1353 N N . VAL A 1 179 ? 14.423 3.874 4.547 1.00 40.69 179 VAL A N 1
ATOM 1354 C CA . VAL A 1 179 ? 15.435 4.770 4.038 1.00 40.69 179 VAL A CA 1
ATOM 1355 C C . VAL A 1 179 ? 16.232 4.101 2.936 1.00 40.69 179 VAL A C 1
ATOM 1357 O O . VAL A 1 179 ? 16.386 4.773 1.948 1.00 40.69 179 VAL A O 1
ATOM 1360 N N . GLY A 1 180 ? 16.566 2.803 2.961 1.00 42.38 180 GLY A N 1
ATOM 1361 C CA . GLY A 1 180 ? 17.344 2.114 1.905 1.00 42.38 180 GLY A CA 1
ATOM 1362 C C . GLY A 1 180 ? 16.860 2.308 0.456 1.00 42.38 180 GLY A C 1
ATOM 1363 O O . GLY A 1 180 ? 17.669 2.454 -0.454 1.00 42.38 180 GLY A O 1
ATOM 1364 N N . VAL A 1 181 ? 15.544 2.381 0.256 1.00 42.12 181 VAL A N 1
ATOM 1365 C CA . VAL A 1 181 ? 14.903 2.554 -1.065 1.00 42.12 181 VAL A CA 1
ATOM 1366 C C . VAL A 1 181 ? 14.479 4.021 -1.303 1.00 42.12 181 VAL A C 1
ATOM 1368 O O . VAL A 1 181 ? 14.053 4.408 -2.385 1.00 42.12 181 VAL A O 1
ATOM 1371 N N . LEU A 1 182 ? 14.674 4.880 -0.295 1.00 42.22 182 LEU A N 1
ATOM 1372 C CA . LEU A 1 182 ? 14.450 6.331 -0.303 1.00 42.22 182 LEU A CA 1
ATOM 1373 C C . LEU A 1 182 ? 15.735 7.145 0.007 1.00 42.22 182 LEU A C 1
ATOM 1375 O O . LEU A 1 182 ? 15.634 8.349 0.264 1.00 42.22 182 LEU A O 1
ATOM 1379 N N . VAL A 1 183 ? 16.938 6.540 0.030 1.00 36.44 183 VAL A N 1
ATOM 1380 C CA . VAL A 1 183 ? 18.154 7.184 0.575 1.00 36.44 183 VAL A CA 1
ATOM 1381 C C . VAL A 1 183 ? 18.691 8.174 -0.441 1.00 36.44 183 VAL A C 1
ATOM 1383 O O . VAL A 1 183 ? 19.384 7.791 -1.377 1.00 36.44 183 VAL A O 1
ATOM 1386 N N . SER A 1 184 ? 18.380 9.452 -0.244 1.00 33.53 184 SER A N 1
ATOM 1387 C CA . SER A 1 184 ? 19.365 10.551 -0.255 1.00 33.53 184 SER A CA 1
ATOM 1388 C C . SER A 1 184 ? 18.745 11.957 -0.205 1.00 33.53 184 SER A C 1
ATOM 1390 O O . SER A 1 184 ? 19.469 12.928 -0.375 1.00 33.53 184 SER A O 1
ATOM 1392 N N . GLY A 1 185 ? 17.463 12.156 0.147 1.00 36.72 185 GLY A N 1
ATOM 1393 C CA . GLY A 1 185 ? 17.018 13.528 0.445 1.00 36.72 185 GLY A CA 1
ATOM 1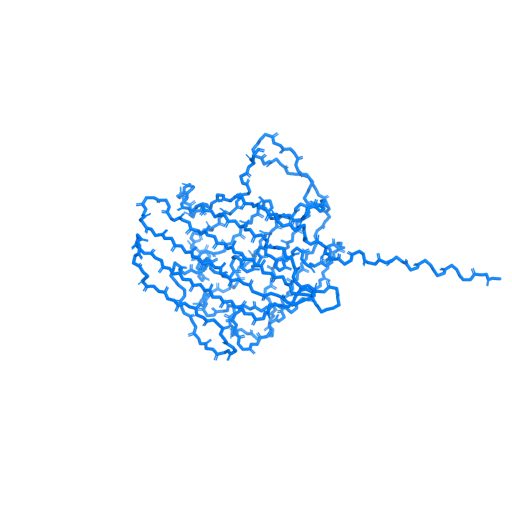394 C C . GLY A 1 185 ? 15.605 13.704 0.993 1.00 36.72 185 GLY A C 1
ATOM 1395 O O . GLY A 1 185 ? 14.642 13.679 0.248 1.00 36.72 185 GLY A O 1
ATOM 1396 N N . ARG A 1 186 ? 15.467 14.012 2.293 1.00 42.62 186 ARG A N 1
ATOM 1397 C CA . ARG A 1 186 ? 14.202 14.434 2.950 1.00 42.62 186 ARG A CA 1
ATOM 1398 C C . ARG A 1 186 ? 12.988 13.553 2.592 1.00 42.62 186 ARG A C 1
ATOM 1400 O O . ARG A 1 186 ? 12.177 13.895 1.734 1.00 42.62 186 ARG A O 1
ATOM 1407 N N . LEU A 1 187 ? 12.825 12.459 3.340 1.00 50.50 187 LEU A N 1
ATOM 1408 C CA . LEU A 1 187 ? 11.714 11.506 3.220 1.00 50.50 187 LEU A CA 1
ATOM 1409 C C . LEU A 1 187 ? 10.357 12.193 3.014 1.00 50.50 187 LEU A C 1
ATOM 1411 O O . LEU A 1 187 ? 9.873 12.966 3.849 1.00 50.50 187 LEU A O 1
ATOM 1415 N N . GLN A 1 188 ? 9.747 11.902 1.872 1.00 57.97 188 GLN A N 1
ATOM 1416 C CA . GLN A 1 188 ? 8.565 12.609 1.417 1.00 57.97 188 GLN A CA 1
ATOM 1417 C C . GLN A 1 188 ? 7.289 12.009 2.016 1.00 57.97 188 GLN A C 1
ATOM 1419 O O . GLN A 1 188 ? 7.164 10.802 2.191 1.00 57.97 188 GLN A O 1
ATOM 1424 N N . LYS A 1 189 ? 6.322 12.875 2.333 1.00 70.56 189 LYS A N 1
ATOM 1425 C CA . LYS A 1 189 ? 5.009 12.486 2.874 1.00 70.56 189 LYS A CA 1
ATOM 1426 C C . LYS A 1 189 ? 4.299 11.555 1.881 1.00 70.56 189 LYS A C 1
ATOM 1428 O O . LYS A 1 189 ? 4.211 11.909 0.704 1.00 70.56 189 LYS A O 1
ATOM 1433 N N . VAL A 1 190 ? 3.769 10.435 2.374 1.00 79.19 190 VAL A N 1
ATOM 1434 C CA . VAL A 1 190 ? 2.830 9.577 1.634 1.00 79.19 190 VAL A CA 1
ATOM 1435 C C . VAL A 1 190 ? 1.418 9.957 2.066 1.00 79.19 190 VAL A C 1
ATOM 1437 O O . VAL A 1 190 ? 1.146 10.129 3.261 1.00 79.19 190 VAL A O 1
ATOM 1440 N N . GLU A 1 191 ? 0.537 10.146 1.093 1.00 86.69 191 GLU A N 1
ATOM 1441 C CA . GLU A 1 191 ? -0.880 10.420 1.322 1.00 86.69 191 GLU A CA 1
ATOM 1442 C C . GLU A 1 191 ? -1.692 9.262 0.763 1.00 86.69 191 GLU A C 1
ATOM 1444 O O . GLU A 1 191 ? -1.548 8.928 -0.409 1.00 86.69 191 GLU A O 1
ATOM 1449 N N . ILE A 1 192 ? -2.508 8.653 1.618 1.00 90.44 192 ILE A N 1
ATOM 1450 C CA . ILE A 1 192 ? -3.336 7.487 1.311 1.00 90.44 192 ILE A CA 1
ATOM 1451 C C . ILE A 1 192 ? -4.776 7.876 1.609 1.00 90.44 192 ILE A C 1
ATOM 1453 O O . ILE A 1 192 ? -5.054 8.471 2.648 1.00 90.44 192 ILE A O 1
ATOM 1457 N N . LEU A 1 193 ? -5.698 7.551 0.721 1.00 92.94 193 LEU A N 1
ATOM 1458 C CA . LEU A 1 193 ? -7.127 7.689 0.944 1.00 92.94 193 LEU A CA 1
ATOM 1459 C C . LEU A 1 193 ? -7.713 6.291 1.052 1.00 92.94 193 LEU A C 1
ATOM 1461 O O . LEU A 1 193 ? -7.620 5.528 0.098 1.00 92.94 193 LEU A O 1
ATOM 1465 N N . LEU A 1 194 ? -8.303 5.963 2.1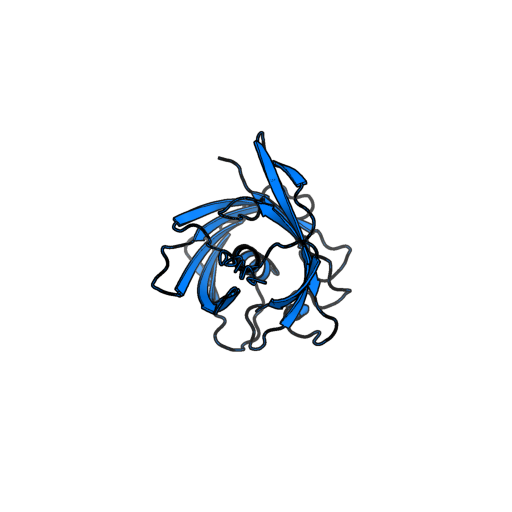96 1.00 91.25 194 LEU A N 1
ATOM 1466 C CA . LEU A 1 194 ? -8.982 4.683 2.404 1.00 91.25 194 LEU A CA 1
ATOM 1467 C C . LEU A 1 194 ? -10.485 4.849 2.284 1.00 91.25 194 LEU A C 1
ATOM 1469 O O . LEU A 1 194 ? -10.999 5.892 2.681 1.00 91.25 194 LEU A O 1
ATOM 1473 N N . GLU A 1 195 ? -11.197 3.831 1.814 1.00 90.62 195 GLU A N 1
ATOM 1474 C CA . GLU A 1 195 ? -12.654 3.783 1.948 1.00 90.62 195 GLU A CA 1
ATOM 1475 C C . GLU A 1 195 ? -13.053 3.921 3.428 1.00 90.62 195 GLU A C 1
ATOM 1477 O O . GLU A 1 195 ? -12.459 3.322 4.326 1.00 90.62 195 GLU A O 1
ATOM 1482 N N . ALA A 1 196 ? -14.064 4.747 3.694 1.00 88.25 196 ALA A N 1
ATOM 1483 C CA . ALA A 1 196 ? -14.582 4.966 5.042 1.00 88.25 196 ALA A CA 1
ATOM 1484 C C . ALA A 1 196 ? -15.445 3.795 5.537 1.00 88.25 196 ALA A C 1
ATOM 1486 O O . ALA A 1 196 ? -15.644 3.641 6.742 1.00 88.25 196 ALA A O 1
ATOM 1487 N N . THR A 1 197 ? -15.979 2.998 4.614 1.00 82.88 197 THR A N 1
ATOM 1488 C CA . THR A 1 197 ? -16.712 1.764 4.895 1.00 82.88 197 THR A CA 1
ATOM 1489 C C . THR A 1 197 ? -15.750 0.574 4.885 1.00 82.88 197 THR A C 1
ATOM 1491 O O . THR A 1 197 ? -14.733 0.616 4.188 1.00 82.88 197 THR A O 1
ATOM 1494 N N . PRO A 1 198 ? -16.043 -0.514 5.619 1.00 72.12 198 PRO A N 1
ATOM 1495 C CA . PRO A 1 198 ? -15.480 -1.823 5.283 1.00 72.12 198 PRO A CA 1
ATOM 1496 C C . PRO A 1 198 ? -15.691 -2.092 3.778 1.00 72.12 198 PRO A C 1
ATOM 1498 O O . PRO A 1 198 ? -16.750 -1.748 3.257 1.00 72.12 198 PRO A O 1
ATOM 1501 N N . ALA A 1 199 ? -14.717 -2.598 3.022 1.00 71.88 199 ALA A N 1
ATOM 1502 C CA . ALA A 1 199 ? -13.472 -3.275 3.406 1.00 71.88 199 ALA A CA 1
ATOM 1503 C C . ALA A 1 199 ? -12.238 -2.363 3.616 1.00 71.88 199 ALA A C 1
ATOM 1505 O O . ALA A 1 199 ? -11.132 -2.865 3.846 1.00 71.88 199 ALA A O 1
ATOM 1506 N N . ARG A 1 200 ? -12.406 -1.032 3.577 1.00 83.19 200 ARG A N 1
ATOM 1507 C CA . ARG A 1 200 ? -11.340 -0.020 3.730 1.00 83.19 200 ARG A CA 1
ATOM 1508 C C . ARG A 1 200 ? -10.262 -0.082 2.643 1.00 83.19 200 ARG A C 1
ATOM 1510 O O . ARG A 1 200 ? -9.088 0.110 2.956 1.00 83.19 200 ARG A O 1
ATOM 1517 N N . ARG A 1 201 ? -10.620 -0.358 1.384 1.00 87.69 201 ARG A N 1
ATOM 1518 C CA . ARG A 1 201 ? -9.640 -0.415 0.283 1.00 87.69 201 ARG A CA 1
ATOM 1519 C C . ARG A 1 201 ? -8.934 0.925 0.094 1.00 87.69 201 ARG A C 1
ATOM 1521 O O . ARG A 1 201 ? -9.453 1.981 0.472 1.00 87.69 201 ARG A O 1
ATOM 1528 N N . THR A 1 202 ? -7.744 0.888 -0.498 1.00 90.25 202 THR A N 1
ATOM 1529 C CA . THR A 1 202 ? -7.026 2.115 -0.852 1.00 90.25 202 THR A CA 1
ATOM 1530 C C . THR A 1 202 ? -7.676 2.743 -2.070 1.00 90.25 202 THR A C 1
ATOM 1532 O O . THR A 1 202 ? -7.498 2.282 -3.177 1.00 90.25 202 THR A O 1
ATOM 1535 N N . VAL A 1 203 ? -8.404 3.835 -1.898 1.00 91.56 203 VAL A N 1
ATOM 1536 C CA . VAL A 1 203 ? -9.027 4.547 -3.018 1.00 91.56 203 VAL A CA 1
ATOM 1537 C C . VAL A 1 203 ? -7.986 5.250 -3.880 1.00 91.56 203 VAL A C 1
ATOM 1539 O O . VAL A 1 203 ? -8.072 5.250 -5.102 1.00 91.56 203 VAL A O 1
ATOM 1542 N N . ALA A 1 204 ? -7.016 5.894 -3.238 1.00 91.50 204 ALA A N 1
ATOM 1543 C CA . ALA A 1 204 ? -5.930 6.554 -3.936 1.00 91.50 204 ALA A CA 1
ATOM 1544 C C . ALA A 1 204 ? -4.717 6.693 -3.030 1.00 91.50 204 ALA A C 1
ATOM 1546 O O . ALA A 1 204 ? -4.851 6.879 -1.818 1.00 91.50 204 ALA A O 1
ATOM 1547 N N . MET A 1 205 ? -3.532 6.697 -3.618 1.00 89.12 205 MET A N 1
ATOM 1548 C CA . MET A 1 205 ? -2.301 6.942 -2.896 1.00 89.12 205 MET A CA 1
ATOM 1549 C C . MET A 1 205 ? -1.299 7.702 -3.752 1.00 89.12 205 MET A C 1
ATOM 1551 O O . MET A 1 205 ? -1.033 7.357 -4.898 1.00 89.12 205 MET A O 1
ATOM 1555 N N . LYS A 1 206 ? -0.680 8.719 -3.152 1.00 86.12 206 LYS A N 1
ATOM 1556 C CA . LYS A 1 206 ? 0.453 9.433 -3.736 1.00 86.12 206 LYS A CA 1
ATOM 1557 C C . LYS A 1 206 ? 1.731 9.048 -3.010 1.00 86.12 206 LYS A C 1
ATOM 1559 O O . LYS A 1 206 ? 1.831 9.231 -1.793 1.00 86.12 206 LYS A O 1
ATOM 1564 N N . PHE A 1 207 ? 2.721 8.584 -3.765 1.00 78.81 207 PHE A N 1
ATOM 1565 C CA . PHE A 1 207 ? 3.970 8.057 -3.227 1.00 78.81 207 PHE A CA 1
ATOM 1566 C C . PHE A 1 207 ? 5.203 8.607 -3.969 1.00 78.81 207 PHE A C 1
ATOM 1568 O O . PHE A 1 207 ? 5.110 9.049 -5.117 1.00 78.81 207 PHE A O 1
ATOM 1575 N N . PRO A 1 208 ? 6.368 8.688 -3.306 1.00 73.94 208 PRO A N 1
ATOM 1576 C CA . PRO A 1 208 ? 7.635 8.984 -3.977 1.00 73.94 208 PRO A CA 1
ATOM 1577 C C . PRO A 1 208 ? 8.098 7.787 -4.824 1.00 73.94 208 PRO A C 1
ATOM 1579 O O . PRO A 1 208 ? 8.043 6.664 -4.337 1.00 73.94 208 PRO A O 1
ATOM 1582 N N . THR A 1 209 ? 8.599 8.013 -6.044 1.00 71.00 209 THR A N 1
ATOM 1583 C CA . THR A 1 209 ? 9.277 6.954 -6.830 1.00 71.00 209 THR A CA 1
ATOM 1584 C C . THR A 1 209 ? 10.799 7.017 -6.721 1.00 71.00 209 THR A C 1
ATOM 1586 O O . THR A 1 209 ? 11.510 6.360 -7.468 1.00 71.00 209 THR A O 1
ATOM 1589 N N . GLY A 1 210 ? 11.319 7.840 -5.812 1.00 61.84 210 GLY A N 1
ATOM 1590 C CA . GLY A 1 210 ? 12.734 7.863 -5.497 1.00 61.84 210 GLY A CA 1
ATOM 1591 C C . GLY A 1 210 ? 13.069 8.852 -4.379 1.00 61.84 210 GLY A C 1
ATOM 1592 O O . GLY A 1 210 ? 12.171 9.482 -3.814 1.00 61.84 210 GLY A O 1
ATOM 1593 N N . PRO A 1 211 ? 14.362 8.991 -4.055 1.00 61.22 211 PRO A N 1
ATOM 1594 C CA . PRO A 1 211 ? 14.819 9.689 -2.857 1.00 61.22 211 PRO A CA 1
ATOM 1595 C C . PRO A 1 211 ? 14.596 11.199 -2.852 1.00 61.22 211 PRO A C 1
ATOM 1597 O O . PRO A 1 211 ? 14.536 11.776 -1.772 1.00 61.22 211 PRO A O 1
ATOM 1600 N N . PHE A 1 212 ? 14.494 11.850 -4.012 1.00 64.94 212 PHE A N 1
ATOM 1601 C CA . PHE A 1 212 ? 14.577 13.304 -4.101 1.00 64.94 212 PHE A CA 1
ATOM 1602 C C . PHE A 1 212 ? 13.268 13.990 -4.507 1.00 64.94 212 PHE A C 1
ATOM 1604 O O . PHE A 1 212 ? 12.451 13.401 -5.214 1.00 64.94 212 PHE A O 1
ATOM 1611 N N . PRO A 1 213 ? 13.060 15.274 -4.141 1.00 70.56 213 PRO A N 1
ATOM 1612 C CA . PRO A 1 213 ? 11.832 15.985 -4.483 1.00 70.56 213 PRO A CA 1
ATOM 1613 C C . PRO A 1 213 ? 11.548 16.232 -5.954 1.00 70.56 213 PRO A C 1
ATOM 1615 O O . P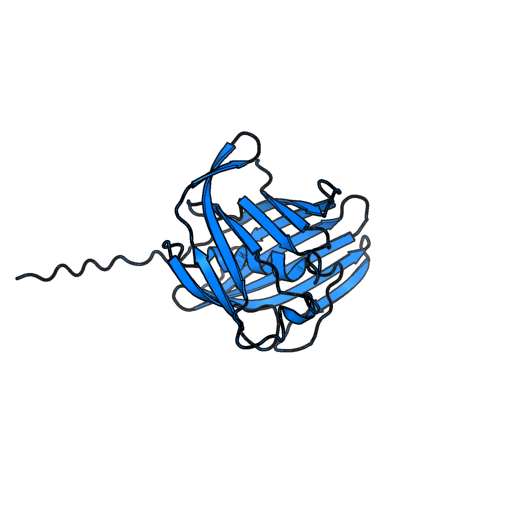RO A 1 213 ? 10.380 16.407 -6.294 1.00 70.56 213 PRO A O 1
ATOM 1618 N N . TRP A 1 214 ? 12.582 16.241 -6.789 1.00 74.00 214 TRP A N 1
ATOM 1619 C CA . TRP A 1 214 ? 12.462 16.369 -8.239 1.00 74.00 214 TRP A CA 1
ATOM 1620 C C . TRP A 1 214 ? 12.158 15.039 -8.933 1.00 74.00 214 TRP A C 1
ATOM 1622 O O . TRP A 1 214 ? 11.855 15.037 -10.122 1.00 74.00 214 TRP A O 1
ATOM 1632 N N . HIS A 1 215 ? 12.223 13.907 -8.224 1.00 73.38 215 HIS A N 1
ATOM 1633 C CA . HIS A 1 215 ? 11.797 12.639 -8.797 1.00 73.38 215 HIS A CA 1
ATOM 1634 C C . HIS A 1 215 ? 10.297 12.649 -9.067 1.00 73.38 215 HIS A C 1
ATOM 1636 O O . HIS A 1 215 ? 9.507 13.261 -8.336 1.00 73.38 215 HIS A O 1
ATOM 1642 N N . ALA A 1 216 ? 9.917 11.930 -10.122 1.00 77.50 216 ALA A N 1
ATOM 1643 C CA . ALA A 1 216 ? 8.527 11.699 -10.445 1.00 77.50 216 ALA A CA 1
ATOM 1644 C C . ALA A 1 216 ? 7.762 11.196 -9.210 1.00 77.50 216 ALA A C 1
ATOM 1646 O O . ALA A 1 216 ? 8.286 10.524 -8.317 1.00 77.50 216 ALA A O 1
ATOM 1647 N N . ARG A 1 217 ? 6.487 11.567 -9.129 1.00 80.94 217 ARG A N 1
ATOM 1648 C CA . ARG A 1 217 ? 5.588 11.004 -8.127 1.00 80.94 217 ARG A CA 1
ATOM 1649 C C . ARG A 1 217 ? 4.811 9.873 -8.752 1.00 80.94 217 ARG A C 1
ATOM 1651 O O . ARG A 1 217 ? 4.369 9.983 -9.893 1.00 80.94 217 ARG A O 1
ATOM 1658 N N . GLY A 1 218 ? 4.649 8.826 -7.964 1.00 80.88 218 GLY A N 1
ATOM 1659 C CA . GLY A 1 218 ? 3.730 7.763 -8.272 1.00 80.88 218 GLY A CA 1
ATOM 1660 C C . GLY A 1 218 ? 2.356 8.112 -7.735 1.00 80.88 218 GLY A C 1
ATOM 1661 O O . GLY A 1 218 ? 2.216 8.746 -6.676 1.00 80.88 218 GLY A O 1
ATOM 1662 N N . TYR A 1 219 ? 1.348 7.727 -8.494 1.00 88.00 219 TYR A N 1
ATOM 1663 C CA . TYR A 1 219 ? -0.039 7.908 -8.136 1.00 88.00 219 TYR A CA 1
ATOM 1664 C C . TYR A 1 219 ? -0.792 6.619 -8.427 1.00 88.00 219 TYR A C 1
ATOM 1666 O O . TYR A 1 219 ? -0.880 6.208 -9.573 1.00 88.00 219 TYR A O 1
ATOM 1674 N N . LEU A 1 220 ? -1.293 5.983 -7.376 1.00 88.88 220 LEU A N 1
ATOM 1675 C CA . LEU A 1 220 ? -2.122 4.788 -7.438 1.00 88.88 220 LEU A CA 1
ATOM 1676 C C . LEU A 1 220 ? -3.577 5.203 -7.213 1.00 88.88 220 LEU A C 1
ATOM 1678 O O . LEU A 1 220 ? -3.852 5.970 -6.289 1.00 88.88 220 LEU A O 1
ATOM 1682 N N . GLU A 1 221 ? -4.498 4.708 -8.029 1.00 92.06 221 GLU A N 1
ATOM 1683 C CA . GLU A 1 221 ? -5.938 4.937 -7.894 1.00 92.06 221 GLU A CA 1
ATOM 1684 C C . GLU A 1 221 ? -6.695 3.634 -8.133 1.00 92.06 221 GLU A C 1
ATOM 1686 O O . GLU A 1 221 ? -6.339 2.865 -9.022 1.00 92.06 221 GLU A O 1
ATOM 1691 N N . LEU A 1 222 ? -7.707 3.382 -7.303 1.00 90.75 222 LEU A N 1
ATOM 1692 C CA . LEU A 1 222 ? -8.609 2.244 -7.440 1.00 90.75 222 LEU A CA 1
ATOM 1693 C C . LEU A 1 222 ? -9.365 2.358 -8.763 1.00 90.75 222 LEU A C 1
ATOM 1695 O O . LEU A 1 222 ? -10.013 3.376 -9.017 1.00 90.75 222 LEU A O 1
ATOM 1699 N N . GLU A 1 223 ? -9.283 1.318 -9.582 1.00 88.00 223 GLU A N 1
ATOM 1700 C CA . GLU A 1 223 ? -10.162 1.177 -10.730 1.00 88.00 223 GLU A CA 1
ATOM 1701 C C . GLU A 1 223 ? -11.545 0.788 -10.219 1.00 88.00 223 GLU A C 1
ATOM 1703 O O . GLU A 1 223 ? -11.709 -0.085 -9.364 1.00 88.00 223 GLU A O 1
ATOM 1708 N N . THR A 1 224 ? -12.550 1.524 -10.672 1.00 70.19 224 THR A N 1
ATOM 1709 C CA . THR A 1 224 ? -13.933 1.189 -10.370 1.00 70.19 224 THR A CA 1
ATOM 1710 C C . THR A 1 224 ? -14.392 0.152 -11.375 1.00 70.19 224 THR A C 1
ATOM 1712 O O . THR A 1 224 ? -14.434 0.466 -12.563 1.00 70.19 224 THR A O 1
ATOM 1715 N N . GLU A 1 225 ? -14.779 -1.023 -10.887 1.00 54.75 225 GLU A N 1
ATOM 1716 C CA . GLU A 1 225 ? -15.869 -1.775 -11.514 1.00 54.75 225 GLU A CA 1
ATOM 1717 C C . GLU A 1 225 ? -17.163 -0.945 -11.490 1.00 54.75 225 GLU A C 1
ATOM 1719 O O . GLU A 1 225 ? -17.442 -0.270 -10.450 1.00 54.75 225 GLU A O 1
#

Secondary structure (DSSP, 8-state):
--------------PPTT-EEEEEEEETTEEEEEEEEEEEPPPBTTEEEEEEEEEETTS-EEEEEEEEEEEETTEEEEEEEEEEEEETTEEEEEEE-STT-----SSTTHHHHHHHHHHGGGS---SEEEEEEE--SSSS-EEEEEEE---EEEEETTEEEEEEEEEEEE-SS--SSSSTTTTTS--PPEEEEEESSTT--EEEEEEESSSSTTSPEEEEEEPP-

pLDDT: mean 70.95, std 18.2, range [28.56, 94.81]